Protein 6LOZ (pdb70)

Foldseek 3Di:
DAEDELQPDALVRLVVSLVVLLVLADADDAFLNFGEGDLDDDAQSQWDWYWYAANVGAIKIWTAGSLQRATAWIDAD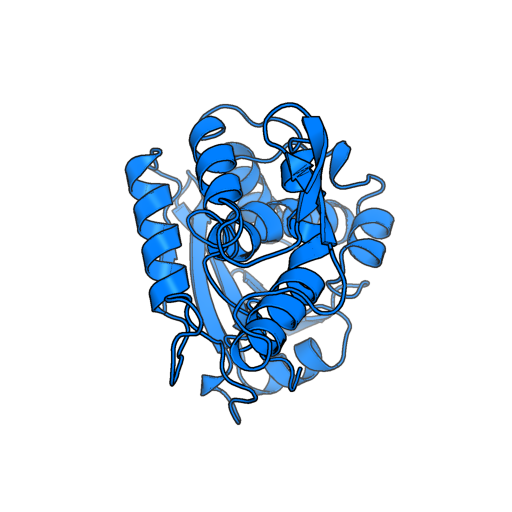QEIEGEPDVVSVRNCVHPSVRRPYYHYQPHHLDQVGLCVLLVHHLQPQWEAQVLQNVLRVQVNDDDRNSNSSSSSNVCQSHSLVSFWVVSSVVRNVRHPPTDRDDQQSVQCVVCQQVVLVQSVVCSVVVFFGPDWGWGQDPVRDIDTHTGCVDCCNNPIGRYHNHPSD

Solvent-accessible surface area: 11364 Å² total; per-residue (Å²): 121,12,63,10,135,1,71,78,17,51,47,187,44,0,10,90,8,0,108,67,2,34,105,39,4,54,87,220,92,107,7,84,122,8,30,18,1,28,55,74,30,110,28,50,56,50,20,15,48,1,45,0,34,1,94,122,43,90,54,2,17,0,0,2,4,6,3,39,1,54,6,2,1,3,43,2,128,38,15,2,8,4,3,88,41,111,43,0,120,82,0,18,110,65,14,26,160,147,22,184,112,102,53,69,1,75,4,14,5,72,38,134,97,0,36,131,29,22,65,109,54,20,82,138,19,65,1,0,2,33,10,0,27,62,3,0,46,40,3,21,139,111,76,30,90,48,2,0,15,8,0,0,9,1,16,0,0,0,3,4,0,0,21,0,76,28,0,12,77,23,0,43,104,3,2,155,138,47,68,59,11,31,112,4,0,16,14,5,13,94,16,17,66,28,0,0,104,9,0,27,56,0,121,69,33,142,4,90,6,138,81,71,28,69,3,35,41,112,174,32,84,184,46,110,12,62,49,21,108,26,169,20,5,94,61,21,4,49,2,0,22,12,55,189,90

B-factor: mean 18.38, std 6.55, range [10.4, 48.24]

Structure (mmCIF, N/CA/C/O backbone):
data_6LOZ
#
_entry.id   6LOZ
#
_cell.length_a   131.167
_cell.length_b   131.167
_cell.length_c   37.145
_cell.angle_alpha   90.000
_cell.angle_beta   90.000
_cell.angle_gamma   120.000
#
_symmetry.space_group_name_H-M   'H 3'
#
loop_
_entity.id
_entity.type
_entity.pdbx_description
1 polymer 'Ribosome-inactivating protein momordin I'
2 non-polymer ADENINE
3 non-polymer 2-acetamido-2-deoxy-beta-D-glucopyranose
4 water water
#
loop_
_atom_site.group_PDB
_atom_site.id
_atom_site.type_symbol
_atom_site.label_atom_id
_atom_site.label_alt_id
_atom_si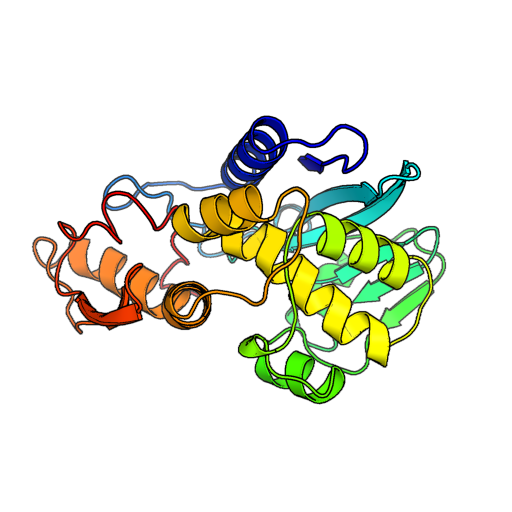te.label_comp_id
_atom_site.label_asym_id
_atom_site.label_entity_id
_atom_site.label_seq_id
_atom_site.pdbx_PDB_ins_code
_atom_site.Cartn_x
_atom_site.Cartn_y
_atom_site.Cartn_z
_atom_site.occupancy
_atom_site.B_iso_or_equiv
_atom_site.auth_seq_id
_atom_site.auth_comp_id
_atom_site.auth_asym_id
_atom_site.auth_atom_id
_atom_site.pdbx_PDB_model_num
ATOM 1 N N . ASP A 1 24 ? -22.590 -17.965 -15.708 1.000 20.180 24 ASP A N 1
ATOM 2 C CA . ASP A 1 24 ? -21.694 -16.911 -15.122 1.000 19.040 24 ASP A CA 1
ATOM 3 C C . ASP A 1 24 ? -22.488 -15.636 -14.852 1.000 17.894 24 ASP A C 1
ATOM 4 O O . ASP A 1 24 ? -23.627 -15.457 -15.393 1.000 19.082 24 ASP A O 1
ATOM 9 N N . VAL A 1 25 ? -21.928 -14.766 -14.001 1.000 15.456 25 VAL A N 1
ATOM 10 C CA . VAL A 1 25 ? -22.488 -13.417 -13.795 1.000 15.462 25 VAL A CA 1
ATOM 11 C C . VAL A 1 25 ? -21.388 -12.401 -14.004 1.000 14.873 25 VAL A C 1
ATOM 12 O O . VAL A 1 25 ? -20.200 -12.771 -13.892 1.000 15.680 25 VAL A O 1
ATOM 16 N N . SER A 1 26 ? -21.752 -11.182 -14.332 1.000 15.556 26 SER A N 1
ATOM 17 C CA . SER A 1 26 ? -20.797 -10.104 -14.648 1.000 15.955 26 SER A CA 1
ATOM 18 C C . SER A 1 26 ? -21.276 -8.798 -14.021 1.000 15.374 26 SER A C 1
ATOM 19 O O . SER A 1 26 ? -22.471 -8.576 -13.938 1.000 15.787 26 SER A O 1
ATOM 22 N N . PHE A 1 27 ? -20.337 -7.937 -13.687 1.000 14.561 27 PHE A N 1
ATOM 23 C CA . PHE A 1 27 ? -20.624 -6.570 -13.221 1.000 14.317 27 PHE A CA 1
ATOM 24 C C . PHE A 1 27 ? -19.530 -5.652 -13.735 1.000 14.255 27 PHE A C 1
ATOM 25 O O . PHE A 1 27 ? -18.359 -5.954 -13.537 1.000 14.089 27 PHE A O 1
ATOM 33 N N . ARG A 1 28 ? -19.965 -4.543 -14.308 1.000 14.508 28 ARG A N 1
ATOM 34 C CA . ARG A 1 28 ? -19.072 -3.481 -14.824 1.000 15.286 28 ARG A CA 1
ATOM 35 C C . ARG A 1 28 ? -19.202 -2.241 -13.957 1.000 15.365 28 ARG A C 1
ATOM 36 O O . ARG A 1 28 ? -20.277 -1.659 -13.861 1.000 17.347 28 ARG A O 1
ATOM 44 N N A LEU A 1 29 ? -18.082 -1.832 -13.360 0.560 15.435 29 LEU A N 1
ATOM 45 N N B LEU A 1 29 ? -18.126 -1.774 -13.367 0.440 14.639 29 LEU A N 1
ATOM 46 C CA A LEU A 1 29 ? -18.009 -0.595 -12.534 0.560 16.049 29 LEU A CA 1
ATOM 47 C CA B LEU A 1 29 ? -18.246 -0.525 -12.587 0.440 14.454 29 LEU A CA 1
ATOM 48 C C A LEU A 1 29 ? -18.193 0.640 -13.434 0.560 16.390 29 LEU A C 1
ATOM 49 C C B LEU A 1 29 ? -18.194 0.699 -13.490 0.440 15.024 29 LEU A C 1
ATOM 50 O O A LEU A 1 29 ? -18.919 1.572 -13.020 0.560 16.267 29 LEU A O 1
ATOM 51 O O B LEU A 1 29 ? -18.449 1.787 -13.002 0.440 14.583 29 LEU A O 1
ATOM 60 N N A SER A 1 30 ? -17.604 0.638 -14.635 0.560 16.852 30 SER A N 1
ATOM 61 N N B SER A 1 30 ? -17.787 0.548 -14.742 0.440 15.845 30 SER A N 1
ATOM 62 C CA A SER A 1 30 ? -17.793 1.756 -15.599 0.560 18.619 30 SER A CA 1
ATOM 63 C CA B SER A 1 30 ? -17.832 1.703 -15.664 0.440 18.039 30 SER A CA 1
ATOM 64 C C A SER A 1 30 ? -19.299 1.885 -15.898 0.560 20.210 30 SER A C 1
ATOM 65 C C B SER A 1 30 ? -19.311 1.912 -15.988 0.440 19.749 30 SER A C 1
ATOM 66 O O A SER A 1 30 ? -19.914 0.919 -16.384 0.560 21.623 30 SER A O 1
ATOM 67 O O B SER A 1 30 ? -19.913 1.012 -16.599 0.440 21.099 30 SER A O 1
ATOM 72 N N . GLY A 1 31 ? -19.893 3.016 -15.551 1.000 21.108 31 GLY A N 1
ATOM 73 C CA . GLY A 1 31 ? -21.310 3.268 -15.803 1.000 20.214 31 GLY A CA 1
ATOM 74 C C . GLY A 1 31 ? -22.187 2.703 -14.717 1.000 19.050 31 GLY A C 1
ATOM 75 O O . GLY A 1 31 ? -23.396 2.874 -14.841 1.000 20.854 31 GLY A O 1
ATOM 76 N N . ALA A 1 32 ? -21.636 2.153 -13.638 1.000 18.102 32 ALA A N 1
ATOM 77 C CA . ALA A 1 32 ? -22.477 1.537 -12.594 1.000 18.592 32 ALA A CA 1
ATOM 78 C C . ALA A 1 32 ? -23.251 2.620 -11.848 1.000 18.254 32 ALA A C 1
ATOM 79 O O . ALA A 1 32 ? -22.728 3.736 -11.628 1.000 19.099 32 ALA A O 1
ATOM 81 N N . ASP A 1 33 ? -24.446 2.270 -11.405 1.000 17.766 33 ASP A N 1
ATOM 82 C CA . ASP A 1 33 ? -25.276 3.125 -10.536 1.000 16.854 33 ASP A CA 1
ATOM 83 C C . ASP A 1 33 ? -25.989 2.198 -9.568 1.000 15.707 33 ASP A C 1
ATOM 84 O O . ASP A 1 33 ? -25.847 0.963 -9.684 1.000 15.621 33 ASP A O 1
ATOM 89 N N . PRO A 1 34 ? -26.721 2.748 -8.591 1.000 15.090 34 PRO A N 1
ATOM 90 C CA . PRO A 1 34 ? -27.436 1.893 -7.654 1.000 14.988 34 PRO A CA 1
ATOM 91 C C . PRO A 1 34 ? -28.310 0.852 -8.347 1.000 15.023 34 PRO A C 1
ATOM 92 O O . PRO A 1 34 ? -28.374 -0.303 -7.901 1.000 15.391 34 PRO A O 1
ATOM 96 N N . ARG A 1 35 ? -29.002 1.250 -9.417 1.000 15.772 35 ARG A N 1
ATOM 97 C CA . ARG A 1 35 ? -29.908 0.306 -10.116 1.000 16.634 35 ARG A CA 1
ATOM 98 C C . ARG A 1 35 ? -29.101 -0.826 -10.722 1.000 15.747 35 ARG A C 1
ATOM 99 O O . ARG A 1 35 ? -29.504 -2.004 -10.554 1.000 16.601 35 ARG A O 1
ATOM 107 N N . SER A 1 36 ? -28.032 -0.550 -11.436 1.000 15.948 36 SER A N 1
ATOM 108 C CA . SER A 1 36 ? -27.289 -1.609 -12.120 1.000 14.976 36 SER A CA 1
ATOM 109 C C . SER A 1 36 ? -26.635 -2.549 -11.092 1.000 14.632 36 SER A C 1
ATOM 110 O O . SER A 1 36 ? -26.633 -3.777 -11.312 1.000 14.837 36 SER A O 1
ATOM 113 N N . TYR A 1 37 ? -26.079 -2.031 -10.008 1.000 13.528 37 TYR A N 1
ATOM 114 C CA . TYR A 1 37 ? -25.579 -2.884 -8.914 1.000 12.936 37 TYR A CA 1
ATOM 115 C C . TYR A 1 37 ? -26.707 -3.734 -8.333 1.000 13.994 37 TYR A C 1
ATOM 116 O O . TYR A 1 37 ? -26.440 -4.939 -8.132 1.000 13.528 37 TYR A O 1
ATOM 125 N N . GLY A 1 38 ? -27.854 -3.155 -8.032 1.000 14.381 38 GLY A N 1
ATOM 126 C CA . GLY A 1 38 ? -28.972 -3.916 -7.489 1.000 14.612 38 GLY A CA 1
ATOM 127 C C . GLY A 1 38 ? -29.325 -5.045 -8.415 1.000 15.313 38 GLY A C 1
ATOM 128 O O . GLY A 1 38 ? -29.653 -6.186 -7.972 1.000 15.307 38 GLY A O 1
ATOM 129 N N . MET A 1 39 ? -29.361 -4.770 -9.705 1.000 15.162 39 MET A N 1
ATOM 130 C CA . MET A 1 39 ? -29.730 -5.817 -10.675 1.000 16.196 39 MET A CA 1
ATOM 131 C C . MET A 1 39 ? -28.630 -6.884 -10.691 1.000 15.978 39 MET A C 1
ATOM 132 O O . MET A 1 39 ? -28.999 -8.085 -10.753 1.000 15.774 39 MET A O 1
ATOM 137 N N . PHE A 1 40 ? -27.359 -6.501 -10.641 1.000 14.150 40 PHE A N 1
ATOM 138 C CA . PHE A 1 40 ? -26.266 -7.501 -10.579 1.000 14.486 40 PHE A CA 1
ATOM 139 C C . PHE A 1 40 ? -26.421 -8.411 -9.338 1.000 13.333 40 PHE A C 1
ATOM 140 O O . PHE A 1 40 ? -26.254 -9.636 -9.464 1.000 13.711 40 PHE A O 1
ATOM 148 N N . ILE A 1 41 ? -26.708 -7.849 -8.193 1.000 12.821 41 ILE A N 1
ATOM 149 C CA . ILE A 1 41 ? -26.865 -8.676 -6.960 1.000 12.377 41 ILE A CA 1
ATOM 150 C C . ILE A 1 41 ? -28.078 -9.600 -7.136 1.000 13.576 41 ILE A C 1
ATOM 151 O O . ILE A 1 41 ? -27.991 -10.798 -6.740 1.000 13.778 41 ILE A O 1
ATOM 156 N N . LYS A 1 42 ? -29.170 -9.109 -7.720 1.000 13.981 42 LYS A N 1
ATOM 157 C CA . LYS A 1 42 ? -30.350 -9.966 -7.981 1.000 14.960 42 LYS A CA 1
ATOM 158 C C . LYS A 1 42 ? -29.881 -11.107 -8.871 1.000 14.379 42 LYS A C 1
ATOM 159 O O . LYS A 1 42 ? -30.279 -12.318 -8.654 1.000 14.972 42 LYS A O 1
ATOM 165 N N . ASP A 1 43 ? -29.100 -10.797 -9.893 1.000 15.050 43 ASP A N 1
ATOM 166 C CA . ASP A 1 43 ? -28.613 -11.807 -10.848 1.000 14.699 43 ASP A CA 1
ATOM 167 C C . ASP A 1 43 ? -27.640 -12.817 -10.208 1.000 15.087 43 ASP A C 1
ATOM 168 O O . ASP A 1 43 ? -27.629 -14.036 -10.513 1.000 15.914 43 ASP A O 1
ATOM 173 N N . LEU A 1 44 ? -26.789 -12.364 -9.298 1.000 14.089 44 LEU A N 1
ATOM 174 C CA . LEU A 1 44 ? -25.881 -13.278 -8.539 1.000 13.786 44 LEU A CA 1
ATOM 175 C C . LEU A 1 44 ? -26.739 -14.242 -7.695 1.000 13.592 44 LEU A C 1
ATOM 176 O O . LEU A 1 44 ? -26.484 -15.420 -7.698 1.000 14.279 44 LEU A O 1
ATOM 181 N N . ARG A 1 45 ? -27.699 -13.732 -6.938 1.000 13.254 45 ARG A N 1
ATOM 182 C CA . ARG A 1 45 ? -28.613 -14.610 -6.166 1.000 13.333 45 ARG A CA 1
ATOM 183 C C . ARG A 1 45 ? -29.250 -15.629 -7.098 1.000 13.931 45 ARG A C 1
ATOM 184 O O . ARG A 1 45 ? -29.272 -16.834 -6.762 1.000 14.726 45 ARG A O 1
ATOM 192 N N . ASN A 1 46 ? -29.743 -15.183 -8.244 1.000 14.529 46 ASN A N 1
ATOM 193 C CA . ASN A 1 46 ? -30.497 -16.097 -9.128 1.000 15.590 46 ASN A CA 1
ATOM 194 C C . ASN A 1 46 ? -29.586 -17.120 -9.766 1.000 16.540 46 ASN A C 1
ATOM 195 O O . ASN A 1 46 ? -30.138 -18.108 -10.352 1.000 18.150 46 ASN A O 1
ATOM 200 N N . ALA A 1 47 ? -28.280 -16.929 -9.739 1.000 16.589 47 ALA A N 1
ATOM 201 C CA . ALA A 1 47 ? -27.355 -17.886 -10.371 1.000 16.931 47 ALA A CA 1
ATOM 202 C C . ALA A 1 47 ? -27.106 -19.039 -9.401 1.000 17.711 47 ALA A C 1
ATOM 203 O O . ALA A 1 47 ? -26.484 -20.054 -9.788 1.000 20.006 47 ALA A O 1
ATOM 205 N N . LEU A 1 48 ? -27.593 -18.963 -8.160 1.000 16.036 48 LEU A N 1
ATOM 206 C CA . LEU A 1 48 ? -27.326 -20.023 -7.163 1.000 16.635 48 LEU A CA 1
ATOM 207 C C . LEU A 1 48 ? -28.481 -21.015 -7.199 1.000 17.247 48 LEU A C 1
ATOM 208 O O . LEU A 1 48 ? -29.635 -20.610 -7.093 1.000 17.442 48 LEU A O 1
ATOM 213 N N . PRO A 1 49 ? -28.222 -22.331 -7.304 1.000 17.332 49 PRO A N 1
ATOM 214 C CA . PRO A 1 49 ? -29.298 -23.308 -7.401 1.000 17.815 49 PRO A CA 1
ATOM 215 C C . PRO A 1 49 ? -29.954 -23.568 -6.043 1.000 17.447 49 PRO A C 1
ATOM 216 O O . PRO A 1 49 ? -29.373 -23.466 -4.975 1.000 17.731 49 PRO A O 1
ATOM 220 N N . PHE A 1 50 ? -31.223 -23.939 -6.113 1.000 18.810 50 PHE A N 1
ATOM 221 C CA . PHE A 1 50 ? -32.013 -24.351 -4.941 1.000 18.438 50 PHE A CA 1
ATOM 222 C C . PHE A 1 50 ? -33.105 -25.298 -5.424 1.000 19.150 50 PHE A C 1
ATOM 223 O O . PHE A 1 50 ? -33.585 -25.140 -6.563 1.000 19.643 50 PHE A O 1
ATOM 231 N N . ARG A 1 51 ? -33.492 -26.202 -4.529 1.000 20.002 51 ARG A N 1
ATOM 232 C CA . ARG A 1 51 ? -34.566 -27.188 -4.790 1.000 21.249 51 ARG A CA 1
ATOM 233 C C . ARG A 1 51 ? -35.847 -26.705 -4.116 1.000 21.214 51 ARG A C 1
ATOM 234 O O . ARG A 1 51 ? -36.962 -27.081 -4.571 1.000 23.038 51 ARG A O 1
ATOM 242 N N . GLU A 1 52 ? -35.733 -25.951 -3.024 1.000 19.214 52 GLU A N 1
ATOM 243 C CA . GLU A 1 52 ? -36.920 -25.454 -2.311 1.000 19.455 52 GLU A CA 1
ATOM 244 C C . GLU A 1 52 ? -36.608 -24.097 -1.706 1.000 18.246 52 GLU A C 1
ATOM 245 O O . GLU A 1 52 ? -35.410 -23.694 -1.585 1.000 17.356 52 GLU A O 1
ATOM 251 N N . LYS A 1 53 ? -37.678 -23.462 -1.275 1.000 17.564 53 LYS A N 1
ATOM 252 C CA . LYS A 1 53 ? -37.640 -22.248 -0.440 1.000 17.477 53 LYS A CA 1
ATOM 253 C C . LYS A 1 53 ? -38.159 -22.610 0.935 1.000 17.331 53 LYS A C 1
ATOM 254 O O . LYS A 1 53 ? -39.080 -23.476 1.040 1.000 18.974 53 LYS A O 1
ATOM 260 N N . VAL A 1 54 ? -37.659 -21.929 1.942 1.000 16.716 54 VAL A N 1
ATOM 261 C CA . VAL A 1 54 ? -38.143 -22.035 3.335 1.000 16.191 54 VAL A CA 1
ATOM 262 C C . VAL A 1 54 ? -38.573 -20.635 3.719 1.000 16.551 54 VAL A C 1
ATOM 263 O O . VAL A 1 54 ? -37.756 -19.710 3.588 1.000 15.848 54 VAL A O 1
ATOM 267 N N . TYR A 1 55 ? -39.824 -20.461 4.097 1.000 16.296 55 TYR A N 1
ATOM 268 C CA . TYR A 1 55 ? -40.383 -19.127 4.370 1.000 16.955 55 TYR A CA 1
ATOM 269 C C . TYR A 1 55 ? -40.040 -18.212 3.191 1.000 16.932 55 TYR A C 1
ATOM 270 O O . TYR A 1 55 ? -39.696 -17.042 3.378 1.000 17.679 55 TYR A O 1
ATOM 279 N N . ASN A 1 56 ? -40.163 -18.733 1.981 1.000 17.081 56 ASN A N 1
ATOM 280 C CA . ASN A 1 56 ? -40.054 -17.979 0.719 1.000 18.064 56 ASN A CA 1
ATOM 281 C C . ASN A 1 56 ? -38.612 -17.489 0.508 1.000 16.430 56 ASN A C 1
ATOM 282 O O . ASN A 1 56 ? -38.418 -16.657 -0.347 1.000 19.200 56 ASN A O 1
ATOM 287 N N . ILE A 1 57 ? -37.641 -18.108 1.156 1.000 14.727 57 ILE A N 1
ATOM 288 C CA . ILE A 1 57 ? -36.208 -17.781 0.933 1.000 14.461 57 ILE A CA 1
ATOM 289 C C . ILE A 1 57 ? -35.566 -18.994 0.297 1.000 14.253 57 ILE A C 1
ATOM 290 O O . ILE A 1 57 ? -35.647 -20.101 0.848 1.000 15.051 57 ILE A O 1
ATOM 295 N N . PRO A 1 58 ? -34.845 -18.839 -0.828 1.000 14.198 58 PRO A N 1
ATOM 296 C CA . PRO A 1 58 ? -34.105 -19.962 -1.384 1.000 14.497 58 PRO A CA 1
ATOM 297 C C . PRO A 1 58 ? -33.193 -20.673 -0.384 1.000 14.559 58 PRO A C 1
ATOM 298 O O . PRO A 1 58 ? -32.400 -20.006 0.291 1.000 14.483 58 PRO A O 1
ATOM 302 N N . LEU A 1 59 ? -33.298 -21.993 -0.351 1.000 14.646 59 LEU A N 1
ATOM 303 C CA . LEU A 1 59 ? -32.433 -22.843 0.460 1.000 14.826 59 LEU A CA 1
ATOM 304 C C . LEU A 1 59 ? -31.287 -23.359 -0.406 1.000 14.729 59 LEU A C 1
ATOM 305 O O . LEU A 1 59 ? -31.520 -24.118 -1.339 1.000 15.164 59 LEU A O 1
ATOM 310 N N . LEU A 1 60 ? -30.060 -22.953 -0.128 1.000 14.449 60 LEU A N 1
ATOM 311 C CA . LEU A 1 60 ? -28.914 -23.411 -0.931 1.000 15.135 60 LEU A CA 1
ATOM 312 C C . LEU A 1 60 ? -28.778 -24.921 -0.760 1.000 15.895 60 LEU A C 1
ATOM 313 O O . LEU A 1 60 ? -29.213 -25.500 0.280 1.000 16.703 60 LEU A O 1
ATOM 318 N N . LEU A 1 61 ? -28.161 -25.560 -1.755 1.000 16.944 61 LEU A N 1
ATOM 319 C CA . LEU A 1 61 ? -28.088 -27.044 -1.797 1.000 17.477 61 LEU A CA 1
ATOM 320 C C . LEU A 1 61 ? -27.113 -27.548 -0.737 1.000 18.700 61 LEU A C 1
ATOM 321 O O . LEU A 1 61 ? -26.167 -26.870 -0.342 1.000 18.154 61 LEU A O 1
ATOM 326 N N . PRO A 1 62 ? -27.313 -28.781 -0.216 1.000 20.347 62 PRO A N 1
ATOM 327 C CA . PRO A 1 62 ? -26.355 -29.386 0.703 1.000 21.679 62 PRO A CA 1
ATOM 328 C C . PRO A 1 62 ? -24.960 -29.575 0.090 1.000 22.492 62 PRO A C 1
ATOM 329 O O . PRO A 1 62 ? -23.965 -29.350 0.756 1.000 23.151 62 PRO A O 1
ATOM 333 N N . SER A 1 63 ? -24.932 -29.933 -1.181 1.000 21.971 63 SER A N 1
ATOM 334 C CA . SER A 1 63 ? -23.685 -30.322 -1.872 1.000 22.848 63 SER A CA 1
ATOM 335 C C . SER A 1 63 ? -23.894 -30.240 -3.381 1.000 22.755 63 SER A C 1
ATOM 336 O O . SER A 1 63 ? -25.014 -30.451 -3.853 1.000 23.098 63 SER A O 1
ATOM 339 N N . VAL A 1 64 ? -22.819 -29.934 -4.112 1.000 21.846 64 VAL A N 1
ATOM 340 C CA . VAL A 1 64 ? -22.768 -30.005 -5.593 1.000 22.583 64 VAL A CA 1
ATOM 341 C C . VAL A 1 64 ? -21.411 -30.613 -5.954 1.000 23.936 64 VAL A C 1
ATOM 342 O O . VAL A 1 64 ? -20.391 -30.067 -5.538 1.000 24.181 64 VAL A O 1
ATOM 346 N N . SER A 1 65 ? -21.400 -31.733 -6.671 1.000 26.164 65 SER A N 1
ATOM 347 C CA . SER A 1 65 ? -20.164 -32.464 -7.062 1.000 28.509 65 SER A CA 1
ATOM 348 C C . SER A 1 65 ? -19.455 -31.750 -8.215 1.000 29.207 65 SER A C 1
ATOM 349 O O . SER A 1 65 ? -20.157 -31.235 -9.120 1.000 31.844 65 SER A O 1
ATOM 352 N N . GLY A 1 66 ? -18.122 -31.714 -8.168 1.000 27.906 66 GLY A N 1
ATOM 353 C CA . GLY A 1 66 ? -17.285 -31.339 -9.323 1.000 26.786 66 GLY A CA 1
ATOM 354 C C . GLY A 1 66 ? -17.413 -29.870 -9.698 1.000 25.630 66 GLY A C 1
ATOM 355 O O . GLY A 1 66 ? -17.678 -29.060 -8.797 1.000 25.098 66 GLY A O 1
ATOM 356 N N . ALA A 1 67 ? -17.244 -29.518 -10.975 1.000 25.540 67 ALA A N 1
ATOM 357 C CA . ALA A 1 67 ? -17.049 -28.114 -11.432 1.000 24.366 67 ALA A CA 1
ATOM 358 C C . ALA A 1 67 ? -18.343 -27.294 -11.294 1.000 23.427 67 ALA A C 1
ATOM 359 O O . ALA A 1 67 ? -18.228 -26.059 -11.158 1.000 21.798 67 ALA A O 1
ATOM 361 N N . GLY A 1 68 ? -19.512 -27.937 -11.304 1.000 22.653 68 GLY A N 1
ATOM 362 C CA . GLY A 1 68 ? -20.812 -27.251 -11.178 1.000 21.782 68 GLY A CA 1
ATOM 363 C C . GLY A 1 68 ? -20.948 -26.539 -9.843 1.000 20.687 68 GLY A C 1
ATOM 364 O O . GLY A 1 68 ? -21.870 -25.688 -9.711 1.000 21.558 68 GLY A O 1
ATOM 365 N N . ARG A 1 69 ? -20.102 -26.873 -8.872 1.000 18.672 69 ARG A N 1
ATOM 366 C CA . ARG A 1 69 ? -20.138 -26.239 -7.539 1.000 17.489 69 ARG A CA 1
ATOM 367 C C . ARG A 1 69 ? -19.727 -24.767 -7.633 1.000 16.728 69 ARG A C 1
ATOM 368 O O . ARG A 1 69 ? -20.058 -24.021 -6.697 1.000 17.221 69 ARG A O 1
ATOM 376 N N . TYR A 1 70 ? -19.064 -24.362 -8.703 1.000 16.489 70 TYR A N 1
ATOM 377 C CA . TYR A 1 70 ? -18.456 -23.016 -8.745 1.000 16.631 70 TYR A CA 1
ATOM 378 C C . TYR A 1 70 ? -19.124 -22.141 -9.781 1.000 18.113 70 TYR A C 1
ATOM 379 O O . TYR A 1 70 ? -19.243 -22.544 -10.965 1.000 22.467 70 TYR A O 1
ATOM 388 N N . LEU A 1 71 ? -19.542 -20.954 -9.355 1.000 16.134 71 LEU A N 1
ATOM 389 C CA . LEU A 1 71 ? -20.011 -19.879 -10.234 1.000 16.240 71 LEU A CA 1
ATOM 390 C C . LEU A 1 71 ? -18.824 -18.976 -10.527 1.000 15.085 71 LEU A C 1
ATOM 391 O O . LEU A 1 71 ? -18.080 -18.606 -9.580 1.000 15.967 71 LEU A O 1
ATOM 396 N N . LEU A 1 72 ? -18.724 -18.528 -11.750 1.000 14.597 72 LEU A N 1
ATOM 397 C CA . LEU A 1 72 ? -17.736 -17.518 -12.149 1.000 15.320 72 LEU A CA 1
ATOM 398 C C . LEU A 1 72 ? -18.402 -16.150 -12.188 1.000 14.962 72 LEU A C 1
ATOM 399 O O . LEU A 1 72 ? -19.426 -15.957 -12.879 1.000 16.057 72 LEU A O 1
ATOM 404 N N . MET A 1 73 ? -17.795 -15.201 -11.487 1.000 13.558 73 MET A N 1
ATOM 405 C CA . MET A 1 73 ? -18.260 -13.810 -11.420 1.000 14.135 73 MET A CA 1
ATOM 406 C C . MET A 1 73 ? -17.195 -12.946 -12.052 1.000 14.530 73 MET A C 1
ATOM 407 O O . MET A 1 73 ? -16.080 -12.861 -11.492 1.000 15.094 73 MET A O 1
ATOM 412 N N . HIS A 1 74 ? -17.482 -12.353 -13.193 1.000 13.684 74 HIS A N 1
ATOM 413 C CA . HIS A 1 74 ? -16.558 -11.485 -13.935 1.000 14.690 74 HIS A CA 1
ATOM 414 C C . HIS A 1 74 ? -16.785 -10.056 -13.468 1.000 14.716 74 HIS A C 1
ATOM 415 O O . HIS A 1 74 ? -17.925 -9.513 -13.621 1.000 17.109 74 HIS A O 1
ATOM 422 N N . LEU A 1 75 ? -15.762 -9.434 -12.918 1.000 13.554 75 LEU A N 1
ATOM 423 C CA . LEU A 1 75 ? -15.837 -8.060 -12.384 1.000 13.127 75 LEU A CA 1
ATOM 424 C C . LEU A 1 75 ? -14.912 -7.170 -13.169 1.000 13.271 75 LEU A C 1
ATOM 425 O O . LEU A 1 75 ? -13.753 -7.532 -13.376 1.000 14.156 75 LEU A O 1
ATOM 430 N N . PHE A 1 76 ? -15.396 -6.014 -13.553 1.000 13.411 76 PHE A N 1
ATOM 431 C CA . PHE A 1 76 ? -14.614 -5.065 -14.366 1.000 14.805 76 PHE A CA 1
ATOM 432 C C . PHE A 1 76 ? -14.511 -3.755 -13.608 1.000 14.780 76 PHE A C 1
ATOM 433 O O . PHE A 1 76 ? -15.527 -3.229 -13.160 1.000 15.445 76 PHE A O 1
ATOM 441 N N . ASN A 1 77 ? -13.295 -3.226 -13.500 1.000 15.779 77 ASN A N 1
ATOM 442 C CA . ASN A 1 77 ? -13.063 -1.931 -12.814 1.000 16.940 77 ASN A CA 1
ATOM 443 C C . ASN A 1 77 ? -13.474 -0.770 -13.743 1.000 17.765 77 ASN A C 1
ATOM 444 O O . ASN A 1 77 ? -13.873 -1.027 -14.922 1.000 18.044 77 ASN A O 1
ATOM 449 N N . TYR A 1 78 ? -13.376 0.463 -13.244 1.000 17.850 78 TYR A N 1
ATOM 450 C CA . TYR A 1 78 ? -13.781 1.650 -14.059 1.000 19.352 78 TYR A CA 1
ATOM 451 C C . TYR A 1 78 ? -13.047 1.603 -15.411 1.000 20.902 78 TYR A C 1
ATOM 452 O O . TYR A 1 78 ? -13.613 1.880 -16.539 1.000 20.808 78 TYR A O 1
ATOM 461 N N . ASP A 1 79 ? -11.779 1.237 -15.367 1.000 21.170 79 ASP A N 1
ATOM 462 C CA . ASP A 1 79 ? -10.921 1.322 -16.574 1.000 22.731 79 ASP A CA 1
ATOM 463 C C . ASP A 1 79 ? -11.115 0.063 -17.450 1.000 21.365 79 ASP A C 1
ATOM 464 O O . ASP A 1 79 ? -10.510 -0.006 -18.543 1.000 24.394 79 ASP A O 1
ATOM 469 N N . GLY A 1 80 ? -12.011 -0.884 -17.090 1.000 19.884 80 GLY A N 1
ATOM 470 C CA . GLY A 1 80 ? -12.345 -2.025 -17.970 1.000 19.759 80 GLY A CA 1
ATOM 471 C C . GLY A 1 80 ? -11.423 -3.245 -17.816 1.000 18.586 80 GLY A C 1
ATOM 472 O O . GLY A 1 80 ? -11.578 -4.238 -18.525 1.000 20.172 80 GLY A O 1
ATOM 473 N N . LYS A 1 81 ? -10.486 -3.198 -16.875 1.000 19.118 81 LYS A N 1
ATOM 474 C CA . LYS A 1 81 ? -9.665 -4.386 -16.509 1.000 18.617 81 LYS A CA 1
ATOM 475 C C . LYS A 1 81 ? -10.530 -5.307 -15.644 1.000 17.582 81 LYS A C 1
ATOM 476 O O . LYS A 1 81 ? -11.514 -4.850 -15.039 1.000 18.561 81 LYS A O 1
ATOM 482 N N . THR A 1 82 ? -10.194 -6.577 -15.610 1.000 17.052 82 THR A N 1
ATOM 483 C CA . THR A 1 82 ? -11.129 -7.561 -15.047 1.000 16.935 82 THR A CA 1
ATOM 484 C C . THR A 1 82 ? -10.417 -8.635 -14.240 1.000 16.066 82 THR A C 1
ATOM 485 O O . THR A 1 82 ? -9.250 -8.996 -14.545 1.000 17.024 82 THR A O 1
ATOM 489 N N . ILE A 1 83 ? -11.152 -9.145 -13.262 1.000 14.783 83 ILE A N 1
ATOM 490 C CA . ILE A 1 83 ? -10.822 -10.443 -12.621 1.000 14.293 83 ILE A CA 1
ATOM 491 C C . ILE A 1 83 ? -12.059 -11.318 -12.733 1.000 14.004 83 ILE A C 1
ATOM 492 O O . ILE A 1 83 ? -13.191 -10.813 -12.849 1.000 14.007 83 ILE A O 1
ATOM 497 N N . THR A 1 84 ? -11.838 -12.601 -12.654 1.000 13.688 84 THR A N 1
ATOM 498 C CA . THR A 1 84 ? -12.926 -13.574 -12.539 1.000 13.696 84 THR A CA 1
ATOM 499 C C . THR A 1 84 ? -12.848 -14.192 -11.155 1.000 12.233 84 THR A C 1
ATOM 500 O O . THR A 1 84 ? -11.780 -14.738 -10.784 1.000 13.873 84 THR A O 1
ATOM 504 N N . VAL A 1 85 ? -13.928 -14.251 -10.421 1.000 11.909 85 VAL A N 1
ATOM 505 C CA . VAL A 1 85 ? -13.973 -14.738 -9.029 1.000 11.788 85 VAL A CA 1
ATOM 506 C C . VAL A 1 85 ? -14.728 -16.052 -9.016 1.000 12.557 85 VAL A C 1
ATOM 507 O O . VAL A 1 85 ? -15.832 -16.138 -9.617 1.000 13.620 85 VAL A O 1
ATOM 511 N N . ALA A 1 86 ? -14.190 -17.057 -8.348 1.000 12.257 86 ALA A N 1
ATOM 512 C CA . ALA A 1 86 ? -14.870 -18.360 -8.198 1.000 13.155 86 ALA A CA 1
ATOM 513 C C . ALA A 1 86 ? -15.635 -18.359 -6.895 1.000 12.862 86 ALA A C 1
ATOM 514 O O . ALA A 1 86 ? -15.043 -18.186 -5.824 1.000 13.092 86 ALA A O 1
ATOM 516 N N . VAL A 1 87 ? -16.921 -18.656 -6.951 1.000 13.052 87 VAL A N 1
ATOM 517 C CA . VAL A 1 87 ? -17.826 -18.675 -5.783 1.000 13.260 87 VAL A CA 1
ATOM 518 C C . VAL A 1 87 ? -18.467 -20.050 -5.641 1.000 13.593 87 VAL A C 1
ATOM 519 O O . VAL A 1 87 ? -19.059 -20.554 -6.621 1.000 14.819 87 VAL A O 1
ATOM 523 N N . ASP A 1 88 ? -18.391 -20.633 -4.473 1.000 13.333 88 ASP A N 1
ATOM 524 C CA . ASP A 1 88 ? -19.094 -21.917 -4.200 1.000 14.188 88 ASP A CA 1
ATOM 525 C C . ASP A 1 88 ? -20.585 -21.635 -4.058 1.000 13.871 88 ASP A C 1
ATOM 526 O O . ASP A 1 88 ? -20.953 -20.803 -3.201 1.000 14.399 88 ASP A O 1
ATOM 531 N N . VAL A 1 89 ? -21.397 -22.306 -4.866 1.000 14.671 89 VAL A N 1
ATOM 532 C CA . VAL A 1 89 ? -22.838 -21.986 -4.931 1.000 14.771 89 VAL A CA 1
ATOM 533 C C . VAL A 1 89 ? -23.592 -22.582 -3.758 1.000 14.956 89 VAL A C 1
ATOM 534 O O . VAL A 1 89 ? -24.765 -22.191 -3.583 1.000 16.180 89 VAL A O 1
ATOM 538 N N . THR A 1 90 ? -22.986 -23.448 -2.969 1.000 14.372 90 THR A N 1
ATOM 539 C CA . THR A 1 90 ? -23.674 -23.978 -1.771 1.000 15.561 90 THR A CA 1
ATOM 540 C C . THR A 1 90 ? -23.568 -23.027 -0.589 1.000 14.467 90 THR A C 1
ATOM 541 O O . THR A 1 90 ? -24.407 -23.111 0.313 1.000 15.268 90 THR A O 1
ATOM 545 N N . ASN A 1 91 ? -22.626 -22.092 -0.589 1.000 14.056 91 ASN A N 1
ATOM 546 C CA . ASN A 1 91 ? -22.443 -21.255 0.620 1.000 14.513 91 ASN A CA 1
ATOM 547 C C . ASN A 1 91 ? -22.010 -19.820 0.275 1.000 12.988 91 ASN A C 1
ATOM 548 O O . ASN A 1 91 ? -21.759 -19.072 1.195 1.000 13.504 91 ASN A O 1
ATOM 553 N N . VAL A 1 92 ? -22.039 -19.484 -0.994 1.000 12.990 92 VAL A N 1
ATOM 554 C CA . VAL A 1 92 ? -21.620 -18.154 -1.516 1.000 12.249 92 VAL A CA 1
ATOM 555 C C . VAL A 1 92 ? -20.179 -17.817 -1.091 1.000 12.241 92 VAL A C 1
ATOM 556 O O . VAL A 1 92 ? -19.846 -16.625 -0.976 1.000 12.800 92 VAL A O 1
ATOM 560 N N . TYR A 1 93 ? -19.350 -18.803 -0.884 1.000 12.528 93 TYR A N 1
ATOM 561 C CA . TYR A 1 93 ? -17.971 -18.544 -0.401 1.000 12.445 93 TYR A CA 1
ATOM 562 C C . TYR A 1 93 ? -17.028 -18.348 -1.579 1.000 12.443 93 TYR A C 1
ATOM 563 O O . TYR A 1 93 ? -16.949 -19.172 -2.529 1.000 12.931 93 TYR A O 1
ATOM 572 N N . ILE A 1 94 ? -16.344 -17.221 -1.575 1.000 11.614 94 ILE A N 1
ATOM 573 C CA . ILE A 1 94 ? -15.290 -16.908 -2.566 1.000 12.049 94 ILE A CA 1
ATOM 574 C C . ILE A 1 94 ? -14.052 -17.735 -2.255 1.000 11.648 94 ILE A C 1
ATOM 575 O O . ILE A 1 94 ? -13.518 -17.651 -1.152 1.000 11.832 94 ILE A O 1
ATOM 580 N N A MET A 1 95 ? -13.625 -18.491 -3.255 0.530 11.727 95 MET A N 1
ATOM 581 N N B MET A 1 95 ? -13.646 -18.559 -3.222 0.470 11.908 95 MET A N 1
ATOM 582 C CA A MET A 1 95 ? -12.531 -19.474 -3.124 0.530 12.389 95 MET A CA 1
ATOM 583 C CA B MET A 1 95 ? -12.503 -19.492 -3.057 0.470 12.620 95 MET A CA 1
ATOM 584 C C A MET A 1 95 ? -11.222 -18.925 -3.676 0.530 11.736 95 MET A C 1
ATOM 585 C C B MET A 1 95 ? -11.218 -18.896 -3.644 0.470 11.924 95 MET A C 1
ATOM 586 O O A MET A 1 95 ? -10.150 -19.385 -3.242 0.530 12.154 95 MET A O 1
ATOM 587 O O B MET A 1 95 ? -10.135 -19.242 -3.141 0.470 12.385 95 MET A O 1
ATOM 596 N N . GLY A 1 96 ? -11.316 -18.100 -4.705 1.000 12.132 96 GLY A N 1
ATOM 597 C CA . GLY A 1 96 ? -10.143 -17.641 -5.435 1.000 11.912 96 GLY A CA 1
ATOM 598 C C . GLY A 1 96 ? -10.573 -16.8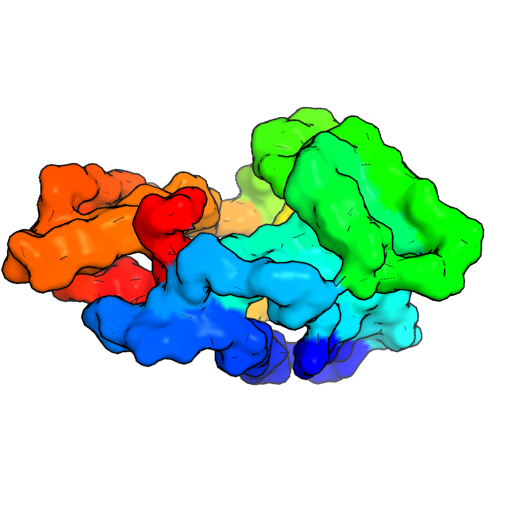38 -6.612 1.000 11.548 96 GLY A C 1
ATOM 599 O O . GLY A 1 96 ? -11.782 -16.563 -6.817 1.000 12.336 96 GLY A O 1
ATOM 600 N N . TYR A 1 97 ? -9.608 -16.428 -7.394 1.000 11.185 97 TYR A N 1
ATOM 601 C CA . TYR A 1 97 ? -9.882 -15.558 -8.542 1.000 11.563 97 TYR A CA 1
ATOM 602 C C . TYR A 1 97 ? -8.737 -15.671 -9.538 1.000 11.886 97 TYR A C 1
ATOM 603 O O . TYR A 1 97 ? -7.651 -16.163 -9.240 1.000 12.397 97 TYR A O 1
ATOM 612 N N . LEU A 1 98 ? -9.023 -15.263 -10.768 1.000 12.231 98 LEU A N 1
ATOM 613 C CA . LEU A 1 98 ? -8.104 -15.243 -11.893 1.000 13.271 98 LEU A CA 1
ATOM 614 C C . LEU A 1 98 ? -7.861 -13.799 -12.276 1.000 14.265 98 LEU A C 1
ATOM 615 O O . LEU A 1 98 ? -8.823 -13.029 -12.524 1.000 14.420 98 LEU A O 1
ATOM 620 N N . ALA A 1 99 ? -6.605 -13.424 -12.386 1.000 14.375 99 ALA A N 1
ATOM 621 C CA . ALA A 1 99 ? -6.201 -12.110 -12.918 1.000 16.301 99 ALA A CA 1
ATOM 622 C C . ALA A 1 99 ? -5.187 -12.336 -14.035 1.000 17.539 99 ALA A C 1
ATOM 623 O O . ALA A 1 99 ? -4.092 -12.815 -13.754 1.000 16.679 99 ALA A O 1
ATOM 625 N N . ASP A 1 100 ? -5.599 -12.089 -15.284 1.000 19.365 100 ASP A N 1
ATOM 626 C CA . ASP A 1 100 ? -4.777 -12.268 -16.508 1.000 21.035 100 ASP A CA 1
ATOM 627 C C . ASP A 1 100 ? -4.406 -13.751 -16.571 1.000 19.877 100 ASP A C 1
ATOM 628 O O . ASP A 1 100 ? -5.272 -14.555 -16.799 1.000 21.110 100 ASP A O 1
ATOM 633 N N . THR A 1 101 ? -3.139 -14.087 -16.328 1.000 19.032 101 THR A N 1
ATOM 634 C CA . THR A 1 101 ? -2.603 -15.453 -16.521 1.000 19.117 101 THR A CA 1
ATOM 635 C C . THR A 1 101 ? -2.298 -16.108 -15.165 1.000 16.786 101 THR A C 1
ATOM 636 O O . THR A 1 101 ? -1.745 -17.216 -15.182 1.000 17.606 101 THR A O 1
ATOM 640 N N . THR A 1 102 ? -2.685 -15.503 -14.029 1.000 14.582 102 THR A N 1
ATOM 641 C CA . THR A 1 102 ? -2.354 -16.039 -12.695 1.000 13.884 102 THR A CA 1
ATOM 642 C C . THR A 1 102 ? -3.636 -16.275 -11.914 1.000 13.538 102 THR A C 1
ATOM 643 O O . THR A 1 102 ? -4.497 -15.370 -11.852 1.000 13.459 102 THR A O 1
ATOM 647 N N . SER A 1 103 ? -3.801 -17.470 -11.370 1.000 13.075 103 SER A N 1
ATOM 648 C CA . SER A 1 103 ? -4.917 -17.752 -10.444 1.000 12.611 103 SER A CA 1
ATOM 649 C C . SER A 1 103 ? -4.415 -17.613 -9.022 1.000 11.934 103 SER A C 1
ATOM 650 O O . SER A 1 103 ? -3.211 -17.770 -8.728 1.000 12.619 103 SER A O 1
ATOM 653 N N . TYR A 1 104 ? -5.343 -17.314 -8.124 1.000 11.472 104 TYR A N 1
ATOM 654 C CA . TYR A 1 104 ? -5.072 -17.060 -6.704 1.000 11.551 104 TYR A CA 1
ATOM 655 C C . TYR A 1 104 ? -6.131 -17.778 -5.910 1.000 11.740 104 TYR A C 1
ATOM 656 O O . TYR A 1 104 ? -7.334 -17.587 -6.164 1.000 12.545 104 TYR A O 1
ATOM 665 N N . PHE A 1 105 ? -5.692 -18.540 -4.929 1.000 11.272 105 PHE A N 1
ATOM 666 C CA . PHE A 1 105 ? -6.636 -19.290 -4.092 1.000 11.791 105 PHE A CA 1
ATOM 667 C C . PHE A 1 105 ? -6.331 -19.099 -2.619 1.000 11.497 105 PHE A C 1
ATOM 668 O O . PHE A 1 105 ? -5.152 -19.016 -2.247 1.000 12.635 105 PHE A O 1
ATOM 676 N N . PHE A 1 106 ? -7.365 -19.042 -1.787 1.000 11.942 106 PHE A N 1
ATOM 677 C CA . PHE A 1 106 ? -7.146 -19.033 -0.336 1.000 12.052 106 PHE A CA 1
ATOM 678 C C . PHE A 1 106 ? -6.406 -20.298 0.085 1.000 12.900 106 PHE A C 1
ATOM 679 O O . PHE A 1 106 ? -6.562 -21.365 -0.487 1.000 14.265 106 PHE A O 1
ATOM 687 N N . ASN A 1 107 ? -5.685 -20.186 1.193 1.000 13.999 107 ASN A N 1
ATOM 688 C CA . ASN A 1 107 ? -4.920 -21.309 1.772 1.000 15.053 107 ASN A CA 1
ATOM 689 C C . ASN A 1 107 ? -5.856 -22.106 2.667 1.000 15.789 107 ASN A C 1
ATOM 690 O O . ASN A 1 107 ? -5.779 -21.927 3.912 1.000 17.118 107 ASN A O 1
ATOM 695 N N . GLU A 1 108 ? -6.695 -22.954 2.096 1.000 15.794 108 GLU A N 1
ATOM 696 C CA . GLU A 1 108 ? -7.644 -23.789 2.874 1.000 16.496 108 GLU A CA 1
ATOM 697 C C . GLU A 1 108 ? -8.125 -24.913 1.962 1.000 16.834 108 GLU A C 1
ATOM 698 O O . GLU A 1 108 ? -8.115 -24.786 0.736 1.000 16.593 108 GLU A O 1
ATOM 704 N N . PRO A 1 109 ? -8.582 -26.055 2.526 1.000 18.100 109 PRO A N 1
ATOM 705 C CA . PRO A 1 109 ? -8.931 -27.206 1.697 1.000 17.900 109 PRO A CA 1
ATOM 706 C C . PRO A 1 109 ? -10.042 -26.997 0.664 1.000 17.804 109 PRO A C 1
ATOM 707 O O . PRO A 1 109 ? -9.949 -27.534 -0.420 1.000 17.863 109 PRO A O 1
ATOM 711 N N . ALA A 1 110 ? -11.053 -26.201 0.981 1.000 17.009 110 ALA A N 1
ATOM 712 C CA . ALA A 1 110 ? -12.140 -26.013 0.007 1.000 17.127 110 ALA A CA 1
ATOM 713 C C . ALA A 1 110 ? -11.594 -25.287 -1.228 1.000 16.195 110 ALA A C 1
ATOM 714 O O . ALA A 1 110 ? -12.050 -25.544 -2.321 1.000 16.356 110 ALA A O 1
ATOM 716 N N . ALA A 1 111 ? -10.674 -24.349 -1.026 1.000 15.708 111 ALA A N 1
ATOM 717 C CA . ALA A 1 111 ? -10.118 -23.543 -2.127 1.000 14.913 111 ALA A CA 1
ATOM 718 C C . ALA A 1 111 ? -9.126 -24.412 -2.903 1.000 15.001 111 ALA A C 1
ATOM 719 O O . ALA A 1 111 ? -9.123 -24.380 -4.117 1.000 14.937 111 ALA A O 1
ATOM 721 N N . GLU A 1 112 ? -8.379 -25.260 -2.203 1.000 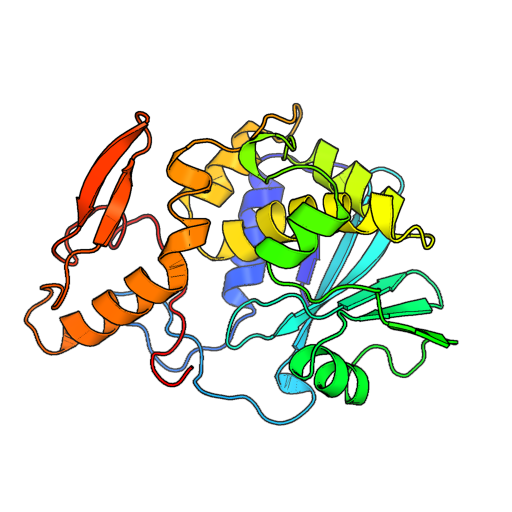16.154 112 GLU A N 1
ATOM 722 C CA . GLU A 1 112 ? -7.494 -26.208 -2.918 1.000 17.754 112 GLU A CA 1
ATOM 723 C C . GLU A 1 112 ? -8.313 -27.150 -3.810 1.000 17.311 112 GLU A C 1
ATOM 724 O O . GLU A 1 112 ? -7.936 -27.385 -4.958 1.000 17.154 112 GLU A O 1
ATOM 730 N N . LEU A 1 113 ? -9.463 -27.605 -3.319 1.000 17.213 113 LEU A N 1
ATOM 731 C CA . LEU A 1 113 ? -10.384 -28.439 -4.117 1.000 18.066 113 LEU A CA 1
ATOM 732 C C . LEU A 1 113 ? -10.901 -27.642 -5.325 1.000 16.837 113 LEU A C 1
ATOM 733 O O . LEU A 1 113 ? -10.907 -28.145 -6.440 1.000 18.004 113 LEU A O 1
ATOM 738 N N . ALA A 1 114 ? -11.308 -26.379 -5.107 1.000 15.705 114 ALA A N 1
ATOM 739 C CA . ALA A 1 114 ? -11.853 -25.563 -6.203 1.000 15.783 114 ALA A CA 1
ATOM 740 C C . ALA A 1 114 ? -10.793 -25.494 -7.293 1.000 15.448 114 ALA A C 1
ATOM 741 O O . ALA A 1 114 ? -11.122 -25.444 -8.478 1.000 16.138 114 ALA A O 1
ATOM 743 N N . SER A 1 115 ? -9.522 -25.383 -6.912 1.000 15.184 115 SER A N 1
ATOM 744 C CA . SER A 1 115 ? -8.441 -25.206 -7.897 1.000 15.399 115 SER A CA 1
ATOM 745 C C . SER A 1 115 ? -8.263 -26.438 -8.796 1.000 16.527 115 SER A C 1
ATOM 746 O O . SER A 1 115 ? -7.549 -26.331 -9.785 1.000 18.340 115 SER A O 1
ATOM 749 N N . GLN A 1 116 ? -8.894 -27.564 -8.472 1.000 17.174 116 GLN A N 1
ATOM 750 C CA . GLN A 1 116 ? -8.949 -28.764 -9.352 1.000 19.264 116 GLN A CA 1
ATOM 751 C C . GLN A 1 116 ? -9.917 -28.507 -10.503 1.000 20.340 116 GLN A C 1
ATOM 752 O O . GLN A 1 116 ? -9.832 -29.229 -11.510 1.000 21.464 116 GLN A O 1
ATOM 758 N N . TYR A 1 117 ? -10.831 -27.546 -10.378 1.000 18.558 117 TYR A N 1
ATOM 759 C CA . TYR A 1 117 ? -11.985 -27.388 -11.299 1.000 20.293 117 TYR A CA 1
ATOM 760 C C . TYR A 1 117 ? -11.981 -26.070 -12.059 1.000 20.592 117 TYR A C 1
ATOM 761 O O . TYR A 1 117 ? -12.498 -26.072 -13.171 1.000 24.616 117 TYR A O 1
ATOM 770 N N . VAL A 1 118 ? -11.470 -24.977 -11.494 1.000 18.758 118 VAL A N 1
ATOM 771 C CA . VAL A 1 118 ? -11.591 -23.630 -12.110 1.000 18.515 118 VAL A CA 1
ATOM 772 C C . VAL A 1 118 ? -10.193 -23.109 -12.410 1.000 17.955 118 VAL A C 1
ATOM 773 O O . VAL A 1 118 ? -9.218 -23.471 -11.686 1.000 19.685 118 VAL A O 1
ATOM 777 N N . PHE A 1 119 ? -10.126 -22.240 -13.401 1.000 18.212 119 PHE A N 1
ATOM 778 C CA . PHE A 1 119 ? -8.912 -21.469 -13.770 1.000 17.818 119 PHE A CA 1
ATOM 779 C C . PHE A 1 119 ? -7.731 -22.379 -14.115 1.000 20.560 119 PHE A C 1
ATOM 780 O O . PHE A 1 119 ? -6.563 -22.017 -13.944 1.000 20.552 119 PHE A O 1
ATOM 788 N N . ARG A 1 120 ? -8.045 -23.548 -14.631 1.000 22.320 120 ARG A N 1
ATOM 789 C CA . ARG A 1 120 ? -7.022 -24.600 -14.857 1.000 26.082 120 ARG A CA 1
ATOM 790 C C . ARG A 1 120 ? -5.961 -24.118 -15.852 1.000 25.700 120 ARG A C 1
ATOM 791 O O . ARG A 1 120 ? -4.802 -24.622 -15.744 1.000 27.882 120 ARG A O 1
ATOM 799 N N . ASP A 1 121 ? -6.325 -23.202 -16.769 1.000 25.108 121 ASP A N 1
ATOM 800 C CA . ASP A 1 121 ? -5.475 -22.712 -17.901 1.000 25.833 121 ASP A CA 1
ATOM 801 C C . ASP A 1 121 ? -4.580 -21.537 -17.471 1.000 23.299 121 ASP A C 1
ATOM 802 O O . ASP A 1 121 ? -3.769 -21.052 -18.283 1.000 23.900 121 ASP A O 1
ATOM 807 N N . ALA A 1 122 ? -4.680 -21.063 -16.231 1.000 20.988 122 ALA A N 1
ATOM 808 C CA . ALA A 1 122 ? -3.740 -20.069 -15.697 1.000 19.599 122 ALA A CA 1
ATOM 809 C C . ALA A 1 122 ? -2.313 -20.611 -15.834 1.000 20.108 122 ALA A C 1
ATOM 810 O O . ALA A 1 122 ? -2.071 -21.814 -15.626 1.000 20.517 122 ALA A O 1
ATOM 812 N N . ARG A 1 123 ? -1.382 -19.722 -16.098 1.000 19.758 123 ARG A N 1
ATOM 813 C CA . ARG A 1 123 ? 0.036 -20.116 -16.284 1.000 20.798 123 ARG A CA 1
ATOM 814 C C . ARG A 1 123 ? 0.621 -20.559 -14.951 1.000 19.087 123 ARG A C 1
ATOM 815 O O . ARG A 1 123 ? 1.571 -21.362 -14.932 1.000 18.895 123 ARG A O 1
ATOM 823 N N . ARG A 1 124 ? 0.150 -19.987 -13.835 1.000 16.768 124 ARG A N 1
ATOM 824 C CA . ARG A 1 124 ? 0.606 -20.399 -12.502 1.000 16.486 124 ARG A CA 1
ATOM 825 C C . ARG A 1 124 ? -0.541 -20.152 -11.546 1.000 14.691 124 ARG A C 1
ATOM 826 O O . ARG A 1 124 ? -1.466 -19.330 -11.841 1.000 15.784 124 ARG A O 1
ATOM 834 N N . LYS A 1 125 ? -0.451 -20.843 -10.459 1.000 13.835 125 LYS A N 1
ATOM 835 C CA . LYS A 1 125 ? -1.441 -20.742 -9.385 1.000 13.742 125 LYS A CA 1
ATOM 836 C C . LYS A 1 125 ? -0.732 -20.312 -8.122 1.000 13.571 125 LYS A C 1
ATOM 837 O O . LYS A 1 125 ? 0.154 -21.042 -7.614 1.000 15.850 125 LYS A O 1
ATOM 843 N N . ILE A 1 126 ? -1.148 -19.201 -7.556 1.000 12.716 126 ILE A N 1
ATOM 844 C CA . ILE A 1 126 ? -0.598 -18.740 -6.265 1.000 12.441 126 ILE A CA 1
ATOM 845 C C . ILE A 1 126 ? -1.568 -19.093 -5.165 1.000 11.881 126 ILE A C 1
ATOM 846 O O . ILE A 1 126 ? -2.792 -18.811 -5.293 1.000 13.310 126 ILE A O 1
ATOM 851 N N . THR A 1 127 ? -1.069 -19.693 -4.118 1.000 11.943 127 THR A N 1
ATOM 852 C CA . THR A 1 127 ? -1.854 -19.863 -2.901 1.000 12.510 127 THR A CA 1
ATOM 853 C C . THR A 1 127 ? -1.573 -18.678 -2.008 1.000 12.633 127 THR A C 1
ATOM 854 O O . THR A 1 127 ? -0.396 -18.397 -1.681 1.000 13.118 127 THR A O 1
ATOM 858 N N . LEU A 1 128 ? -2.599 -17.901 -1.714 1.000 13.289 128 LEU A N 1
ATOM 859 C CA . LEU A 1 128 ? -2.436 -16.727 -0.840 1.000 13.698 128 LEU A CA 1
ATOM 860 C C . LEU A 1 128 ? -2.003 -17.191 0.535 1.000 15.039 128 LEU A C 1
ATOM 861 O O . LEU A 1 128 ? -2.349 -18.293 0.931 1.000 16.137 128 LEU A O 1
ATOM 866 N N . PRO A 1 129 ? -1.281 -16.360 1.311 1.000 14.088 129 PRO A N 1
ATOM 867 C CA . PRO A 1 129 ? -0.779 -16.796 2.612 1.000 15.242 129 PRO A CA 1
ATOM 868 C C . PRO A 1 129 ? -1.772 -16.549 3.747 1.000 16.693 129 PRO A C 1
ATOM 869 O O . PRO A 1 129 ? -1.412 -15.997 4.785 1.000 19.332 129 PRO A O 1
ATOM 873 N N . TYR A 1 130 ? -3.032 -16.904 3.521 1.000 14.753 130 TYR A N 1
ATOM 874 C CA . TYR A 1 130 ? -4.121 -16.850 4.504 1.000 14.931 130 TYR A CA 1
ATOM 875 C C . TYR A 1 130 ? -5.298 -17.637 3.935 1.000 14.226 130 TYR A C 1
ATOM 876 O O . TYR A 1 130 ? -5.469 -17.726 2.692 1.000 14.063 130 TYR A O 1
ATOM 885 N N . SER A 1 131 ? -6.103 -18.160 4.824 1.000 15.443 131 SER A N 1
ATOM 886 C CA . SER A 1 131 ? -7.447 -18.635 4.483 1.000 15.858 131 SER A CA 1
ATOM 887 C C . SER A 1 131 ? -8.379 -17.459 4.197 1.000 15.137 131 SER A C 1
ATOM 888 O O . SER A 1 131 ? -7.997 -16.291 4.348 1.000 15.832 131 SER A O 1
ATOM 891 N N . GLY A 1 132 ? -9.592 -17.813 3.779 1.000 14.282 132 GLY A N 1
ATOM 892 C CA . GLY A 1 132 ? -10.564 -16.803 3.347 1.000 13.869 132 GLY A CA 1
ATOM 893 C C . GLY A 1 132 ? -11.578 -16.418 4.391 1.000 13.552 132 GLY A C 1
ATOM 894 O O . GLY A 1 132 ? -12.524 -15.713 4.015 1.000 13.811 132 GLY A O 1
ATOM 895 N N . ASN A 1 133 ? -11.386 -16.794 5.650 1.000 14.100 133 ASN A N 1
ATOM 896 C CA . ASN A 1 133 ? -12.333 -16.378 6.714 1.000 15.184 133 ASN A CA 1
ATOM 897 C C . ASN A 1 133 ? -11.969 -14.974 7.193 1.000 14.406 133 ASN A C 1
ATOM 898 O O . ASN A 1 133 ? -10.868 -14.498 6.974 1.000 15.075 133 ASN A O 1
ATOM 903 N N . TYR A 1 134 ? -12.939 -14.307 7.786 1.000 13.770 134 TYR A N 1
ATOM 904 C CA . TYR A 1 134 ? -12.737 -12.927 8.236 1.000 13.827 134 TYR A CA 1
ATOM 905 C C . TYR A 1 134 ? -11.613 -12.815 9.252 1.000 14.457 134 TYR A C 1
ATOM 906 O O . TYR A 1 134 ? -10.885 -11.860 9.234 1.000 15.410 134 TYR A O 1
ATOM 915 N N . GLU A 1 135 ? -11.532 -13.765 10.176 1.000 15.596 135 GLU A N 1
ATOM 916 C CA . GLU A 1 135 ? -10.517 -13.678 11.248 1.000 17.554 135 GLU A CA 1
ATOM 917 C C . GLU A 1 135 ? -9.122 -13.587 10.612 1.000 16.724 135 GLU A C 1
ATOM 918 O O . GLU A 1 135 ? -8.344 -12.682 10.953 1.000 17.264 135 GLU A O 1
ATOM 924 N N . ARG A 1 136 ? -8.824 -14.465 9.664 1.000 16.467 136 ARG A N 1
ATOM 925 C CA . ARG A 1 136 ? -7.462 -14.502 9.078 1.000 16.670 136 ARG A CA 1
ATOM 926 C C . ARG A 1 136 ? -7.248 -13.332 8.118 1.000 16.213 136 ARG A C 1
ATOM 927 O O . ARG A 1 136 ? -6.163 -12.794 8.041 1.000 16.313 136 ARG A O 1
ATOM 935 N N . LEU A 1 137 ? -8.289 -12.932 7.382 1.000 14.988 137 LEU A N 1
ATOM 936 C CA . LEU A 1 137 ? -8.149 -11.801 6.437 1.000 14.467 137 LEU A CA 1
ATOM 937 C C . LEU A 1 137 ? -7.915 -10.516 7.221 1.000 14.362 137 LEU A C 1
ATOM 938 O O . LEU A 1 137 ? -7.136 -9.702 6.772 1.000 14.879 137 LEU A O 1
ATOM 943 N N . GLN A 1 138 ? -8.619 -10.322 8.339 1.000 14.916 138 GLN A N 1
ATOM 944 C CA . GLN A 1 138 ? -8.432 -9.071 9.103 1.000 15.321 138 GLN A CA 1
ATOM 945 C C . GLN A 1 138 ? -7.030 -9.015 9.698 1.000 15.266 138 GLN A C 1
ATOM 946 O O . GLN A 1 138 ? -6.442 -7.964 9.702 1.000 16.400 138 GLN A O 1
ATOM 952 N N . ILE A 1 139 ? -6.500 -10.147 10.147 1.000 15.982 139 ILE A N 1
ATOM 953 C CA . ILE A 1 139 ? -5.090 -10.173 10.642 1.000 17.334 139 ILE A CA 1
ATOM 954 C C . ILE A 1 139 ? -4.154 -9.819 9.480 1.000 17.227 139 ILE A C 1
ATOM 955 O O . ILE A 1 139 ? -3.267 -8.952 9.646 1.000 18.621 139 ILE A O 1
ATOM 960 N N . ALA A 1 140 ? -4.339 -10.394 8.291 1.000 16.865 140 ALA A N 1
ATOM 961 C CA . ALA A 1 140 ? -3.448 -10.117 7.147 1.000 16.908 140 ALA A CA 1
ATOM 962 C C . ALA A 1 140 ? -3.592 -8.660 6.699 1.000 17.202 140 ALA A C 1
ATOM 963 O O . ALA A 1 140 ? -2.578 -8.073 6.274 1.000 18.801 140 ALA A O 1
ATOM 965 N N . ALA A 1 141 ? -4.798 -8.096 6.782 1.000 17.328 141 ALA A N 1
ATOM 966 C CA . ALA A 1 141 ? -5.037 -6.710 6.326 1.000 17.644 141 ALA A CA 1
ATOM 967 C C . ALA A 1 141 ? -4.526 -5.694 7.356 1.000 18.628 141 ALA A C 1
ATOM 968 O O . ALA A 1 141 ? -4.347 -4.498 7.014 1.000 21.969 141 ALA A O 1
ATOM 970 N N . GLY A 1 142 ? -4.394 -6.134 8.605 1.000 18.682 142 GLY A N 1
ATOM 971 C CA . GLY A 1 142 ? -3.977 -5.279 9.724 1.000 20.022 142 GLY A CA 1
ATOM 972 C C . GLY A 1 142 ? -5.102 -4.416 10.255 1.000 20.764 142 GLY A C 1
ATOM 973 O O . GLY A 1 142 ? -4.802 -3.541 11.083 1.000 22.076 142 GLY A O 1
ATOM 974 N N . LYS A 1 143 ? -6.358 -4.673 9.875 1.000 20.498 143 LYS A N 1
ATOM 975 C CA . LYS A 1 143 ? -7.541 -3.867 10.289 1.000 22.071 143 LYS A CA 1
ATOM 976 C C . LYS A 1 143 ? -8.748 -4.786 10.375 1.000 20.393 143 LYS A C 1
ATOM 977 O O . LYS A 1 143 ? -8.889 -5.664 9.530 1.000 18.973 143 LYS A O 1
ATOM 983 N N . PRO A 1 144 ? -9.680 -4.576 11.332 1.000 20.237 144 PRO A N 1
ATOM 984 C CA . PRO A 1 144 ? -10.972 -5.252 11.288 1.000 19.900 144 PRO A CA 1
ATOM 985 C C . PRO A 1 144 ? -11.883 -4.656 10.203 1.000 18.270 144 PRO 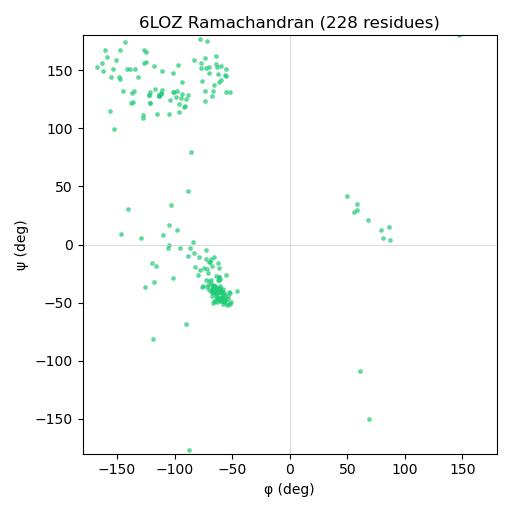A C 1
ATOM 986 O O . PRO A 1 144 ? -11.699 -3.516 9.828 1.000 19.174 144 PRO A O 1
ATOM 990 N N . ARG A 1 145 ? -12.885 -5.418 9.802 1.000 17.830 145 ARG A N 1
ATOM 991 C CA . ARG A 1 145 ? -13.950 -4.944 8.868 1.000 17.525 145 ARG A CA 1
ATOM 992 C C . ARG A 1 145 ? -14.467 -3.573 9.282 1.000 17.071 145 ARG A C 1
ATOM 993 O O . ARG A 1 145 ? -14.756 -2.740 8.386 1.000 16.831 145 ARG A O 1
ATOM 1001 N N . GLU A 1 146 ? -14.645 -3.319 10.571 1.000 17.207 146 GLU A N 1
ATOM 1002 C CA . GLU A 1 146 ? -15.238 -2.058 11.047 1.000 17.511 146 GLU A CA 1
ATOM 1003 C C . GLU A 1 146 ? -14.470 -0.847 10.522 1.000 17.458 146 GLU A C 1
ATOM 1004 O O . GLU A 1 146 ? -15.082 0.224 10.489 1.000 17.957 146 GLU A O 1
ATOM 1010 N N . LYS A 1 147 ? -13.185 -0.975 10.206 1.000 16.473 147 LYS A N 1
ATOM 1011 C CA . LYS A 1 147 ? -12.316 0.178 9.893 1.000 18.175 147 LYS A CA 1
ATOM 1012 C C . LYS A 1 147 ? -12.035 0.289 8.395 1.000 16.603 147 LYS A C 1
ATOM 1013 O O . LYS A 1 147 ? -11.360 1.229 8.005 1.000 18.315 147 LYS A O 1
ATOM 1019 N N . ILE A 1 148 ? -12.552 -0.604 7.550 1.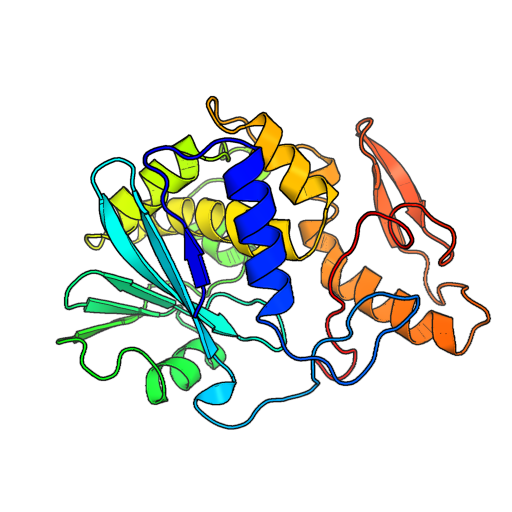000 15.318 148 ILE A N 1
ATOM 1020 C CA . ILE A 1 148 ? -12.272 -0.622 6.095 1.000 14.879 148 ILE A CA 1
ATOM 1021 C C . ILE A 1 148 ? -13.485 -0.088 5.356 1.000 14.285 148 ILE A C 1
ATOM 1022 O O . ILE A 1 148 ? -14.533 -0.720 5.374 1.000 14.297 148 ILE A O 1
ATOM 1027 N N . PRO A 1 149 ? -13.379 1.086 4.711 1.000 14.312 149 PRO A N 1
ATOM 1028 C CA . PRO A 1 149 ? -14.499 1.584 3.934 1.000 14.177 149 PRO A CA 1
ATOM 1029 C C . PRO A 1 149 ? -14.889 0.605 2.816 1.000 14.835 149 PRO A C 1
ATOM 1030 O O . PRO A 1 149 ? -14.025 -0.001 2.181 1.000 14.724 149 PRO A O 1
ATOM 1034 N N . ILE A 1 150 ? -16.183 0.478 2.595 1.000 13.611 150 ILE A N 1
ATOM 1035 C CA . ILE A 1 150 ? -16.705 -0.359 1.493 1.000 13.238 150 ILE A CA 1
ATOM 1036 C C . ILE A 1 150 ? -17.602 0.513 0.635 1.000 12.551 150 ILE A C 1
ATOM 1037 O O . ILE A 1 150 ? -18.050 1.596 1.037 1.000 12.908 150 ILE A O 1
ATOM 1042 N N . GLY A 1 151 ? -17.909 0.006 -0.547 1.000 12.981 151 GLY A N 1
ATOM 1043 C CA . GLY A 1 151 ? -18.696 0.738 -1.529 1.000 12.580 151 GLY A CA 1
ATOM 1044 C C . GLY A 1 151 ? -18.253 0.376 -2.920 1.000 12.333 151 GLY A C 1
ATOM 1045 O O . GLY A 1 151 ? -17.375 -0.470 -3.086 1.000 12.577 151 GLY A O 1
ATOM 1046 N N . LEU A 1 152 ? -18.884 0.967 -3.924 1.000 11.895 152 LEU A N 1
ATOM 1047 C CA . LEU A 1 152 ? -18.495 0.663 -5.314 1.000 12.129 152 LEU A CA 1
ATOM 1048 C C . LEU A 1 152 ? -17.131 1.235 -5.639 1.000 12.371 152 LEU A C 1
ATOM 1049 O O . LEU A 1 152 ? -16.322 0.557 -6.301 1.000 12.225 152 LEU A O 1
ATOM 1054 N N . PRO A 1 153 ? -16.745 2.446 -5.191 1.000 12.833 153 PRO A N 1
ATOM 1055 C CA . PRO A 1 153 ? -15.371 2.883 -5.437 1.000 12.697 153 PRO A CA 1
ATOM 1056 C C . PRO A 1 153 ? -14.369 1.908 -4.799 1.000 12.433 153 PRO A C 1
ATOM 1057 O O . PRO A 1 153 ? -13.355 1.624 -5.392 1.000 12.782 153 PRO A O 1
ATOM 1061 N N . ALA A 1 154 ? -14.671 1.448 -3.587 1.000 12.657 154 ALA A N 1
ATOM 1062 C CA . ALA A 1 154 ? -13.781 0.507 -2.912 1.000 12.664 154 ALA A CA 1
ATOM 1063 C C . ALA A 1 154 ? -13.654 -0.772 -3.743 1.000 12.196 154 ALA A C 1
ATOM 1064 O O . ALA A 1 154 ? -12.603 -1.369 -3.756 1.000 12.126 154 ALA A O 1
ATOM 1066 N N . LEU A 1 155 ? -14.749 -1.227 -4.365 1.000 11.633 155 LEU A N 1
ATOM 1067 C CA . LEU A 1 155 ? -14.678 -2.430 -5.211 1.000 12.028 155 LEU A CA 1
ATOM 1068 C C . LEU A 1 155 ? -13.821 -2.168 -6.435 1.000 12.660 155 LEU A C 1
ATOM 1069 O O . LEU A 1 155 ? -13.033 -3.059 -6.846 1.000 12.708 155 LEU A O 1
ATOM 1074 N N . ASP A 1 156 ? -13.940 -1.001 -7.072 1.000 13.163 156 ASP A N 1
ATOM 1075 C CA . ASP A 1 156 ? -13.007 -0.619 -8.140 1.000 14.104 156 ASP A CA 1
ATOM 1076 C C . ASP A 1 156 ? -11.562 -0.763 -7.643 1.000 13.723 156 ASP A C 1
ATOM 1077 O O . ASP A 1 156 ? -10.726 -1.362 -8.385 1.000 13.854 156 ASP A O 1
ATOM 1082 N N . SER A 1 157 ? -11.274 -0.185 -6.507 1.000 13.339 157 SER A N 1
ATOM 1083 C CA . SER A 1 157 ? -9.890 -0.223 -5.970 1.000 13.772 157 SER A CA 1
ATOM 1084 C C . SER A 1 157 ? -9.500 -1.691 -5.733 1.000 13.610 157 SER A C 1
ATOM 1085 O O . SER A 1 157 ? -8.345 -2.044 -5.985 1.000 14.071 157 SER A O 1
ATOM 1088 N N . ALA A 1 158 ? -10.402 -2.485 -5.199 1.000 12.682 158 ALA A N 1
ATOM 1089 C CA . ALA A 1 158 ? -10.091 -3.900 -4.852 1.000 12.930 158 ALA A CA 1
ATOM 1090 C C . ALA A 1 158 ? -9.768 -4.664 -6.136 1.000 12.724 158 ALA A C 1
ATOM 1091 O O . ALA A 1 158 ? -8.777 -5.437 -6.174 1.000 12.746 158 ALA A O 1
ATOM 1093 N N . ILE A 1 159 ? -10.531 -4.496 -7.193 1.000 13.058 159 ILE A N 1
ATOM 1094 C CA . ILE A 1 159 ? -10.248 -5.186 -8.472 1.000 13.617 159 ILE A CA 1
ATOM 1095 C C . ILE A 1 159 ? -8.858 -4.749 -8.928 1.000 14.767 159 ILE A C 1
ATOM 1096 O O . ILE A 1 159 ? -8.038 -5.603 -9.295 1.000 15.301 159 ILE A O 1
ATOM 1101 N N . SER A 1 160 ? -8.584 -3.454 -8.902 1.000 14.832 160 SER A N 1
ATOM 1102 C CA . SER A 1 160 ? -7.259 -2.905 -9.287 1.000 16.277 160 SER A CA 1
ATOM 1103 C C . SER A 1 160 ? -6.174 -3.609 -8.487 1.000 15.177 160 SER A C 1
ATOM 1104 O O . SER A 1 160 ? -5.127 -3.990 -9.118 1.000 17.321 160 SER A O 1
ATOM 1107 N N . THR A 1 161 ? -6.322 -3.658 -7.183 1.000 15.237 161 THR A N 1
ATOM 1108 C CA . THR A 1 161 ? -5.315 -4.275 -6.299 1.000 15.278 161 THR A CA 1
ATOM 1109 C C . THR A 1 161 ? -5.105 -5.733 -6.697 1.000 14.908 161 THR A C 1
ATOM 1110 O O . THR A 1 161 ? -3.912 -6.194 -6.721 1.000 15.578 161 THR A O 1
ATOM 1114 N N . LEU A 1 162 ? -6.172 -6.488 -6.916 1.000 14.272 162 LEU A N 1
ATOM 1115 C CA . LEU A 1 162 ? -6.050 -7.943 -7.188 1.000 14.117 162 LEU A CA 1
ATOM 1116 C C . LEU A 1 162 ? -5.491 -8.263 -8.578 1.000 14.479 162 LEU A C 1
ATOM 1117 O O . LEU A 1 162 ? -5.035 -9.416 -8.785 1.000 15.366 162 LEU A O 1
ATOM 1122 N N . LEU A 1 163 ? -5.408 -7.300 -9.495 1.000 14.751 163 LEU A N 1
ATOM 1123 C CA . LEU A 1 163 ? -4.906 -7.571 -10.877 1.000 16.243 163 LEU A CA 1
ATOM 1124 C C . LEU A 1 163 ? -3.464 -8.082 -10.899 1.000 17.521 163 LEU A C 1
ATOM 1125 O O . LEU A 1 163 ? -3.047 -8.799 -11.851 1.000 18.619 163 LEU A O 1
ATOM 1130 N N . HIS A 1 164 ? -2.693 -7.643 -9.926 1.000 17.371 164 HIS A N 1
ATOM 1131 C CA . HIS A 1 164 ? -1.240 -7.949 -9.823 1.000 18.900 164 HIS A CA 1
ATOM 1132 C C . HIS A 1 164 ? -0.960 -8.320 -8.382 1.000 18.364 164 HIS A C 1
ATOM 1133 O O . HIS A 1 164 ? -1.426 -7.617 -7.486 1.000 20.747 164 HIS A O 1
ATOM 1140 N N . TYR A 1 165 ? -0.260 -9.401 -8.117 1.000 16.841 165 TYR A N 1
ATOM 1141 C CA . TYR A 1 165 ? -0.106 -9.869 -6.715 1.000 16.722 165 TYR A CA 1
ATOM 1142 C C . TYR A 1 165 ? 0.469 -8.810 -5.729 1.000 17.800 165 TYR A C 1
ATOM 1143 O O . TYR A 1 165 ? 1.612 -8.269 -5.895 1.000 17.055 165 TYR A O 1
ATOM 1152 N N . ASP A 1 166 ? -0.192 -8.647 -4.584 1.000 17.953 166 ASP A N 1
ATOM 1153 C CA . ASP A 1 166 ? 0.326 -8.022 -3.341 1.000 20.271 166 ASP A CA 1
ATOM 1154 C C . ASP A 1 166 ? -0.403 -8.598 -2.120 1.000 18.567 166 ASP A C 1
ATOM 1155 O O . ASP A 1 166 ? -1.479 -8.215 -1.883 1.000 19.484 166 ASP A O 1
ATOM 1160 N N . SER A 1 167 ? 0.150 -9.549 -1.383 1.000 17.772 167 SER A N 1
ATOM 1161 C CA . SER A 1 167 ? -0.710 -10.340 -0.450 1.000 18.933 167 SER A CA 1
ATOM 1162 C C . SER A 1 167 ? -1.293 -9.443 0.649 1.000 18.822 167 SER A C 1
ATOM 1163 O O . SER A 1 167 ? -2.469 -9.651 1.068 1.000 17.676 167 SER A O 1
ATOM 1166 N N . THR A 1 168 ? -0.539 -8.469 1.156 1.000 19.851 168 THR A N 1
ATOM 1167 C CA . THR A 1 168 ? -1.068 -7.614 2.250 1.000 20.295 168 THR A CA 1
ATOM 1168 C C . THR A 1 168 ? -2.228 -6.761 1.714 1.000 20.093 168 THR A C 1
ATOM 1169 O O . THR A 1 168 ? -3.333 -6.754 2.382 1.000 20.363 168 THR A O 1
ATOM 1173 N N . ALA A 1 169 ? -2.024 -6.073 0.586 1.000 20.203 169 ALA A N 1
ATOM 1174 C CA . ALA A 1 169 ? -3.025 -5.158 -0.030 1.000 18.832 169 ALA A CA 1
ATOM 1175 C C . ALA A 1 169 ? -4.167 -6.059 -0.461 1.000 16.255 169 ALA A C 1
ATOM 1176 O O . ALA A 1 169 ? -5.335 -5.654 -0.334 1.000 15.343 169 ALA A O 1
ATOM 1178 N N . ALA A 1 170 ? -3.887 -7.269 -0.921 1.000 14.606 170 ALA A N 1
ATOM 1179 C CA . ALA A 1 170 ? -4.935 -8.199 -1.392 1.000 13.906 170 ALA A CA 1
ATOM 1180 C C . ALA A 1 170 ? -5.878 -8.529 -0.244 1.000 13.457 170 ALA A C 1
ATOM 1181 O O . ALA A 1 170 ? -7.078 -8.740 -0.509 1.000 13.138 170 ALA A O 1
ATOM 1183 N N . ALA A 1 171 ? -5.413 -8.672 0.995 1.000 13.191 171 ALA A N 1
ATOM 1184 C CA . ALA A 1 171 ? -6.308 -9.099 2.067 1.000 12.964 171 ALA A CA 1
ATOM 1185 C C . ALA A 1 171 ? -7.422 -8.063 2.247 1.000 12.446 171 ALA A C 1
ATOM 1186 O O . ALA A 1 171 ? -8.577 -8.420 2.395 1.000 12.938 171 ALA A O 1
ATOM 1188 N N . GLY A 1 172 ? -7.070 -6.799 2.303 1.000 13.278 172 GLY A N 1
ATOM 1189 C CA . GLY A 1 172 ? -8.086 -5.731 2.434 1.000 13.494 172 GLY A CA 1
ATOM 1190 C C . GLY A 1 172 ? -8.994 -5.679 1.216 1.000 13.074 172 GLY A C 1
ATOM 1191 O O . GLY A 1 172 ? -10.208 -5.501 1.360 1.000 13.050 172 GLY A O 1
ATOM 1192 N N . ALA A 1 173 ? -8.425 -5.827 0.032 1.000 12.350 173 ALA A N 1
ATOM 1193 C CA . ALA A 1 173 ? -9.221 -5.872 -1.227 1.000 11.843 173 ALA A CA 1
ATOM 1194 C C . ALA A 1 173 ? -10.230 -7.019 -1.148 1.000 11.465 173 ALA A C 1
ATOM 1195 O O . ALA A 1 173 ? -11.368 -6.842 -1.586 1.000 11.432 173 ALA A O 1
ATOM 1197 N N . LEU A 1 174 ? -9.806 -8.167 -0.656 1.000 11.195 174 LEU A N 1
ATOM 1198 C CA . LEU A 1 174 ? -10.694 -9.338 -0.564 1.000 11.016 174 LEU A CA 1
ATOM 1199 C C . LEU A 1 174 ? -11.786 -9.077 0.465 1.000 10.910 174 LEU A C 1
ATOM 1200 O O . LEU A 1 174 ? -12.921 -9.490 0.260 1.000 11.402 174 LEU A O 1
ATOM 1205 N N . LEU A 1 175 ? -11.477 -8.423 1.578 1.000 10.919 175 LEU A N 1
ATOM 1206 C CA . LEU A 1 175 ? -12.561 -8.044 2.512 1.000 11.214 175 LEU A CA 1
ATOM 1207 C C . LEU A 1 175 ? -13.582 -7.150 1.822 1.000 11.157 175 LEU A C 1
ATOM 1208 O O . LEU A 1 175 ? -14.783 -7.307 2.091 1.000 11.704 175 LEU A O 1
ATOM 1213 N N . VAL A 1 176 ? -13.145 -6.216 0.992 1.000 11.116 176 VAL A N 1
ATOM 1214 C CA . VAL A 1 176 ? -14.097 -5.350 0.251 1.000 11.318 176 VAL A CA 1
ATOM 1215 C C . VAL A 1 176 ? -14.889 -6.230 -0.718 1.000 11.045 176 VAL A C 1
ATOM 1216 O O . VAL A 1 176 ? -16.121 -6.088 -0.830 1.000 11.263 176 VAL A O 1
ATOM 1220 N N . LEU A 1 177 ? -14.217 -7.068 -1.474 1.000 10.938 177 LEU A N 1
ATOM 1221 C CA . LEU A 1 177 ? -14.858 -7.916 -2.495 1.000 11.418 177 LEU A CA 1
ATOM 1222 C C . LEU A 1 177 ? -15.919 -8.795 -1.857 1.000 11.119 177 LEU A C 1
ATOM 1223 O O . LEU A 1 177 ? -17.061 -8.874 -2.371 1.000 11.417 177 LEU A O 1
ATOM 1228 N N . ILE A 1 178 ? -15.581 -9.442 -0.773 1.000 11.000 178 ILE A N 1
ATOM 1229 C CA . ILE A 1 178 ? -16.545 -10.354 -0.104 1.000 11.273 178 ILE A CA 1
ATOM 1230 C C . ILE A 1 178 ? -17.798 -9.563 0.281 1.000 10.675 178 ILE A C 1
ATOM 1231 O O . ILE A 1 178 ? -18.928 -10.064 0.118 1.000 11.884 178 ILE A O 1
ATOM 1236 N N . GLN A 1 179 ? -17.625 -8.425 0.904 1.000 10.564 179 GLN A N 1
ATOM 1237 C CA . GLN A 1 179 ? -18.789 -7.711 1.495 1.000 11.077 179 GLN A CA 1
ATOM 1238 C C . GLN A 1 179 ? -19.641 -7.096 0.385 1.000 10.974 179 GLN A C 1
ATOM 1239 O O . GLN A 1 179 ? -20.872 -7.046 0.551 1.000 13.281 179 GLN A O 1
ATOM 1245 N N . THR A 1 180 ? -19.074 -6.702 -0.756 1.000 10.642 180 THR A N 1
ATOM 1246 C CA . THR A 1 180 ? -19.821 -6.014 -1.818 1.000 10.806 180 THR A CA 1
ATOM 1247 C C . THR A 1 180 ? -20.447 -7.033 -2.763 1.000 10.779 180 THR A C 1
ATOM 1248 O O . THR A 1 180 ? -21.249 -6.592 -3.631 1.000 11.958 180 THR A O 1
ATOM 1252 N N . THR A 1 181 ? -20.128 -8.294 -2.693 1.000 10.401 181 THR A N 1
ATOM 1253 C CA . THR A 1 181 ? -20.684 -9.310 -3.580 1.000 10.827 181 THR A CA 1
ATOM 1254 C C . THR A 1 181 ? -21.443 -10.334 -2.727 1.000 10.791 181 THR A C 1
ATOM 1255 O O . THR A 1 181 ? -22.675 -10.258 -2.603 1.000 11.559 181 THR A O 1
ATOM 1259 N N . ALA A 1 182 ? -20.727 -11.275 -2.125 1.000 10.521 182 ALA A N 1
ATOM 1260 C CA . ALA A 1 182 ? -21.363 -12.365 -1.345 1.000 11.516 182 ALA A CA 1
ATOM 1261 C C . ALA A 1 182 ? -22.254 -11.826 -0.246 1.000 10.515 182 ALA A C 1
ATOM 1262 O O . ALA A 1 182 ? -23.374 -12.331 -0.078 1.000 11.505 182 ALA A O 1
ATOM 1264 N N . GLU A 1 183 ? -21.814 -10.866 0.567 1.000 10.686 183 GLU A N 1
ATOM 1265 C CA . GLU A 1 183 ? -22.652 -10.471 1.731 1.000 11.186 183 GLU A CA 1
ATOM 1266 C C . GLU A 1 183 ? -23.871 -9.720 1.208 1.000 10.885 183 GLU A C 1
ATOM 1267 O O . GLU A 1 183 ? -24.979 -9.839 1.796 1.000 11.478 183 GLU A O 1
ATOM 1273 N N . ALA A 1 184 ? -23.738 -8.939 0.130 1.000 10.646 184 ALA A N 1
ATOM 1274 C CA . ALA A 1 184 ? -24.876 -8.224 -0.446 1.000 10.774 184 ALA A CA 1
ATOM 1275 C C . ALA A 1 184 ? -25.844 -9.232 -1.024 1.000 10.887 184 ALA A C 1
ATOM 1276 O O . ALA A 1 184 ? -27.050 -9.055 -0.909 1.000 11.799 184 ALA A O 1
ATOM 1278 N N . ALA A 1 185 ? -25.386 -10.326 -1.591 1.000 10.702 185 ALA A N 1
ATOM 1279 C CA . ALA A 1 185 ? -26.268 -11.376 -2.102 1.000 10.962 185 ALA A CA 1
ATOM 1280 C C . ALA A 1 185 ? -27.059 -11.975 -0.946 1.000 11.095 185 ALA A C 1
ATOM 1281 O O . ALA A 1 185 ? -28.272 -12.287 -1.064 1.000 11.538 185 ALA A O 1
ATOM 1283 N N . ARG A 1 186 ? -26.432 -12.201 0.189 1.000 10.755 186 ARG A N 1
ATOM 1284 C CA . ARG A 1 186 ? -27.092 -12.834 1.353 1.000 11.139 186 ARG A CA 1
ATOM 1285 C C . ARG A 1 186 ? -28.151 -11.937 1.980 1.000 10.700 186 ARG A C 1
ATOM 1286 O O . ARG A 1 186 ? -29.102 -12.475 2.574 1.000 11.129 186 ARG A O 1
ATOM 1294 N N . PHE A 1 187 ? -27.978 -10.621 1.987 1.000 10.986 187 PHE A N 1
ATOM 1295 C CA . PHE A 1 187 ? -28.846 -9.696 2.775 1.000 11.400 187 PHE A CA 1
ATOM 1296 C C . PHE A 1 187 ? -29.221 -8.476 1.951 1.000 11.291 187 PHE A C 1
ATOM 1297 O O . PHE A 1 187 ? -28.330 -7.693 1.558 1.000 11.204 187 PHE A O 1
ATOM 1305 N N . LYS A 1 188 ? -30.512 -8.247 1.791 1.000 11.430 188 LYS A N 1
ATOM 1306 C CA . LYS A 1 188 ? -31.028 -7.047 1.099 1.000 11.731 188 LYS A CA 1
ATOM 1307 C C . LYS A 1 188 ? -30.488 -5.804 1.793 1.000 11.393 188 LYS A C 1
ATOM 1308 O O . LYS A 1 188 ? -30.155 -4.819 1.100 1.000 12.160 188 LYS A O 1
ATOM 1314 N N . TYR A 1 189 ? -30.438 -5.759 3.106 1.000 11.085 189 TYR A N 1
ATOM 1315 C CA . TYR A 1 189 ? -29.929 -4.564 3.804 1.000 11.588 189 TYR A CA 1
ATOM 1316 C C . TYR A 1 189 ? -28.520 -4.247 3.324 1.000 11.510 189 TYR A C 1
ATOM 1317 O O . TYR A 1 189 ? -28.165 -3.085 3.172 1.000 11.840 189 TYR A O 1
ATOM 1326 N N . ILE A 1 190 ? -27.664 -5.255 3.234 1.000 10.827 190 ILE A N 1
ATOM 1327 C CA . ILE A 1 190 ? -26.259 -5.001 2.828 1.000 10.679 190 ILE A CA 1
ATOM 1328 C C . ILE A 1 190 ? -26.222 -4.550 1.378 1.000 10.802 190 ILE A C 1
ATOM 1329 O O . ILE A 1 190 ? -25.504 -3.587 1.065 1.000 11.252 190 ILE A O 1
ATOM 1334 N N . GLU A 1 191 ? -27.006 -5.143 0.479 1.000 10.687 191 GLU A N 1
ATOM 1335 C CA . GLU A 1 191 ? -27.152 -4.596 -0.890 1.000 11.624 191 GLU A CA 1
ATOM 1336 C C . GLU A 1 191 ? -27.495 -3.106 -0.824 1.000 11.992 191 GLU A C 1
ATOM 1337 O O . GLU A 1 191 ? -26.851 -2.318 -1.562 1.000 11.872 191 GLU A O 1
ATOM 1343 N N . GLN A 1 192 ? -28.467 -2.741 -0.029 1.000 11.874 192 GLN A N 1
ATOM 1344 C CA . GLN A 1 192 ? -28.876 -1.337 0.048 1.000 12.862 192 GLN A CA 1
ATOM 1345 C C . GLN A 1 192 ? -27.763 -0.472 0.614 1.000 12.365 192 GLN A C 1
ATOM 1346 O O . GLN A 1 192 ? -27.586 0.698 0.156 1.000 13.142 192 GLN A O 1
ATOM 1352 N N . GLN A 1 193 ? -27.009 -0.963 1.577 1.000 11.877 193 GLN A N 1
ATOM 1353 C CA . GLN A 1 193 ? -25.866 -0.191 2.124 1.000 12.043 193 GLN A CA 1
ATOM 1354 C C . GLN A 1 193 ? -24.831 0.045 1.020 1.000 11.646 193 GLN A C 1
ATOM 1355 O O . GLN A 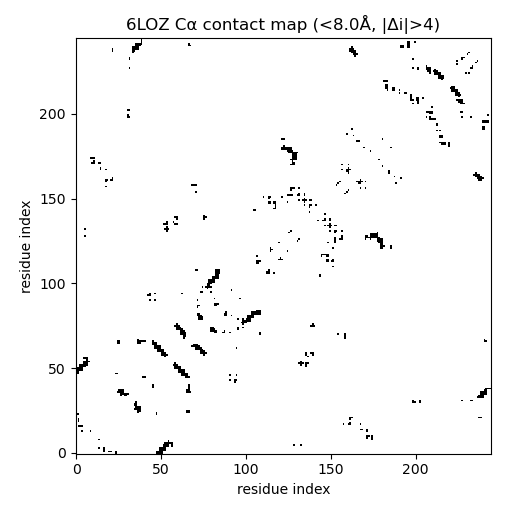1 193 ? -24.231 1.135 0.997 1.000 12.205 193 GLN A O 1
ATOM 1361 N N . ILE A 1 194 ? -24.578 -0.928 0.157 1.000 11.209 194 ILE A N 1
ATOM 1362 C CA . ILE A 1 194 ? -23.585 -0.715 -0.914 1.000 11.417 194 ILE A CA 1
ATOM 1363 C C . ILE A 1 194 ? -24.171 0.252 -1.939 1.000 11.777 194 ILE A C 1
ATOM 1364 O O . ILE A 1 194 ? -23.417 1.097 -2.456 1.000 12.019 194 ILE A O 1
ATOM 1369 N N . GLN A 1 195 ? -25.467 0.183 -2.227 1.000 11.628 195 GLN A N 1
ATOM 1370 C CA . GLN A 1 195 ? -26.090 1.178 -3.130 1.000 12.491 195 GLN A CA 1
ATOM 1371 C C . GLN A 1 195 ? -25.900 2.574 -2.566 1.000 13.302 195 GLN A C 1
ATOM 1372 O O . GLN A 1 195 ? -25.635 3.498 -3.367 1.000 14.815 195 GLN A O 1
ATOM 1378 N N . GLU A 1 196 ? -26.034 2.775 -1.269 1.000 13.439 196 GLU A N 1
ATOM 1379 C CA . GLU A 1 196 ? -25.819 4.093 -0.633 1.000 15.490 196 GLU A CA 1
ATOM 1380 C C . GLU A 1 196 ? -24.378 4.537 -0.850 1.000 15.250 196 GLU A C 1
ATOM 1381 O O . GLU A 1 196 ? -24.138 5.760 -0.866 1.000 16.379 196 GLU A O 1
ATOM 1387 N N . ARG A 1 197 ? -23.459 3.595 -1.004 1.000 13.494 197 ARG A N 1
ATOM 1388 C CA . ARG A 1 197 ? -22.011 3.822 -1.201 1.000 12.981 197 ARG A CA 1
ATOM 1389 C C . ARG A 1 197 ? -21.619 3.629 -2.664 1.000 12.652 197 ARG A C 1
ATOM 1390 O O . ARG A 1 197 ? -20.481 3.300 -2.940 1.000 13.047 197 ARG A O 1
ATOM 1398 N N . ALA A 1 198 ? -22.489 3.980 -3.604 1.000 12.656 198 ALA A N 1
ATOM 1399 C CA . ALA A 1 198 ? -22.182 3.790 -5.033 1.000 13.328 198 ALA A CA 1
ATOM 1400 C C . ALA A 1 198 ? -21.069 4.737 -5.481 1.000 12.720 198 ALA A C 1
ATOM 1401 O O . ALA A 1 198 ? -20.338 4.410 -6.383 1.000 13.236 198 ALA A O 1
ATOM 1403 N N . TYR A 1 199 ? -20.992 5.916 -4.850 1.000 13.207 199 TYR A N 1
ATOM 1404 C CA . TYR A 1 199 ? -20.051 6.973 -5.304 1.000 14.032 199 TYR A CA 1
ATOM 1405 C C . TYR A 1 199 ? -19.203 7.504 -4.162 1.000 14.770 199 TYR A C 1
ATOM 1406 O O . TYR A 1 199 ? -18.442 8.462 -4.365 1.000 14.835 199 TYR A O 1
ATOM 1415 N N . ARG A 1 200 ? -19.296 6.931 -2.971 1.000 14.606 200 ARG A N 1
ATOM 1416 C CA . ARG A 1 200 ? -18.578 7.383 -1.754 1.000 14.850 200 ARG A CA 1
ATOM 1417 C C . ARG A 1 200 ? -18.482 6.175 -0.826 1.000 14.751 200 ARG A C 1
ATOM 1418 O O . ARG A 1 200 ? -19.550 5.705 -0.362 1.000 15.738 200 ARG A O 1
ATOM 1426 N N . ASP A 1 201 ? -17.286 5.709 -0.580 1.000 14.028 201 ASP A N 1
ATOM 1427 C CA . ASP A 1 201 ? -17.094 4.600 0.372 1.000 13.819 201 ASP A CA 1
ATOM 1428 C C . ASP A 1 201 ? -17.348 5.043 1.800 1.000 13.732 201 ASP A C 1
ATOM 1429 O O . ASP A 1 201 ? -17.101 6.230 2.168 1.000 15.155 201 ASP A O 1
ATOM 1434 N N . GLU A 1 202 ? -17.758 4.103 2.628 1.000 13.839 202 GLU A N 1
ATOM 1435 C CA . GLU A 1 202 ? -17.928 4.377 4.062 1.000 14.054 202 GLU A CA 1
ATOM 1436 C C . GLU A 1 202 ? -17.793 3.049 4.779 1.000 13.590 202 GLU A C 1
ATOM 1437 O O . GLU A 1 202 ? -18.199 1.991 4.241 1.000 12.871 202 GLU A O 1
ATOM 1443 N N . VAL A 1 203 ? -17.200 3.060 5.954 1.000 14.205 203 VAL A N 1
ATOM 1444 C CA . VAL A 1 203 ? -17.058 1.826 6.762 1.000 14.331 203 VAL A CA 1
ATOM 1445 C C . VAL A 1 203 ? -18.445 1.238 6.957 1.000 14.782 203 VAL A C 1
ATOM 1446 O O . VAL A 1 203 ? -19.470 1.941 6.956 1.000 14.480 203 VAL A O 1
ATOM 1450 N N . PRO A 1 204 ? -18.517 -0.103 7.102 1.000 14.521 204 PRO A N 1
ATOM 1451 C CA . PRO A 1 204 ? -19.811 -0.761 7.271 1.000 14.992 204 PRO A CA 1
ATOM 1452 C C . PRO A 1 204 ? -20.570 -0.334 8.525 1.000 14.841 204 PRO A C 1
ATOM 1453 O O . PRO A 1 204 ? -19.989 -0.049 9.545 1.000 15.957 204 PRO A O 1
ATOM 1457 N N . SER A 1 205 ? -21.877 -0.303 8.416 1.000 14.545 205 SER A N 1
ATOM 1458 C CA . SER A 1 205 ? -22.755 -0.035 9.558 1.000 14.882 205 SER A CA 1
ATOM 1459 C C . SER A 1 205 ? -22.617 -1.155 10.583 1.000 14.584 205 SER A C 1
ATOM 1460 O O . SER A 1 205 ? -22.206 -2.286 10.287 1.000 13.938 205 SER A O 1
ATOM 1463 N N . LEU A 1 206 ? -23.061 -0.842 11.786 1.000 15.005 206 LEU A N 1
ATOM 1464 C CA . LEU A 1 206 ? -23.057 -1.860 12.846 1.000 15.049 206 LEU A CA 1
ATOM 1465 C C . LEU A 1 206 ? -23.941 -3.058 12.440 1.000 13.912 206 LEU A C 1
ATOM 1466 O O . LEU A 1 206 ? -23.567 -4.202 12.709 1.000 14.180 206 LEU A O 1
ATOM 1471 N N . ALA A 1 207 ? -25.085 -2.789 11.833 1.000 13.318 207 ALA A N 1
ATOM 1472 C CA . ALA A 1 207 ? -25.984 -3.870 11.407 1.000 12.902 207 ALA A CA 1
ATOM 1473 C C . ALA A 1 207 ? -25.315 -4.712 10.331 1.000 12.340 207 ALA A C 1
ATOM 1474 O O . ALA A 1 207 ? -25.526 -5.910 10.262 1.000 12.048 207 ALA A O 1
ATOM 1476 N N . THR A 1 208 ? -24.539 -4.100 9.455 1.000 12.025 208 THR A N 1
ATOM 1477 C CA . THR A 1 208 ? -23.861 -4.849 8.380 1.000 11.833 208 THR A CA 1
ATOM 1478 C C . THR A 1 208 ? -22.971 -5.929 9.004 1.000 11.985 208 THR A C 1
ATOM 1479 O O . THR A 1 208 ? -23.028 -7.085 8.591 1.000 12.461 208 THR A O 1
ATOM 1483 N N . ILE A 1 209 ? -22.126 -5.530 9.949 1.000 12.468 209 ILE A N 1
ATOM 1484 C CA . ILE A 1 209 ? -21.211 -6.481 10.623 1.000 12.981 209 ILE A CA 1
ATOM 1485 C C . ILE A 1 209 ? -22.028 -7.560 11.310 1.000 12.166 209 ILE A C 1
ATOM 1486 O O . ILE A 1 209 ? -21.702 -8.725 11.213 1.000 12.808 209 ILE A O 1
ATOM 1491 N N A SER A 1 210 ? -23.081 -7.156 12.003 0.820 12.284 210 SER A N 1
ATOM 1492 N N B SER A 1 210 ? -23.099 -7.208 12.026 0.180 12.384 210 SER A N 1
ATOM 1493 C CA A SER A 1 210 ? -23.925 -8.109 12.751 0.820 12.468 210 SER A CA 1
ATOM 1494 C CA B SER A 1 210 ? -23.882 -8.215 12.794 0.180 12.405 210 SER A CA 1
ATOM 1495 C C A SER A 1 210 ? -24.531 -9.177 11.827 0.820 12.036 210 SER A C 1
ATOM 1496 C C B SER A 1 210 ? -24.548 -9.206 11.834 0.180 12.006 210 SER A C 1
ATOM 1497 O O A SER A 1 210 ? -24.461 -10.380 12.082 0.820 12.425 210 SER A O 1
ATOM 1498 O O B SER A 1 210 ? -24.526 -10.423 12.116 0.180 12.090 210 SER A O 1
ATOM 1503 N N . LEU A 1 211 ? -25.082 -8.725 10.710 1.000 11.436 211 LEU A N 1
ATOM 1504 C CA . LEU A 1 211 ? -25.701 -9.663 9.739 1.000 11.743 211 LEU A CA 1
ATOM 1505 C C . LEU A 1 211 ? -24.649 -10.611 9.157 1.000 11.736 211 LEU A C 1
ATOM 1506 O O . LEU A 1 211 ? -24.877 -11.804 9.037 1.000 12.322 211 LEU A O 1
ATOM 1511 N N . GLU A 1 212 ? -23.520 -10.051 8.747 1.000 12.161 212 GLU A N 1
ATOM 1512 C CA . GLU A 1 212 ? -22.430 -10.872 8.177 1.000 12.660 212 GLU A CA 1
ATOM 1513 C C . GLU A 1 212 ? -22.099 -11.977 9.178 1.000 12.959 212 GLU A C 1
ATOM 1514 O O . GLU A 1 212 ? -21.958 -13.161 8.792 1.000 14.414 212 GLU A O 1
ATOM 1520 N N . ASN A 1 213 ? -21.998 -11.636 10.460 1.000 12.371 213 ASN A N 1
ATOM 1521 C CA . ASN A 1 213 ? -21.568 -12.578 11.508 1.000 13.091 213 ASN A CA 1
ATOM 1522 C C . ASN A 1 213 ? -22.669 -13.592 11.776 1.000 14.125 213 ASN A C 1
ATOM 1523 O O . ASN A 1 213 ? -22.377 -14.648 12.380 1.000 16.866 213 ASN A O 1
ATOM 1528 N N . SER A 1 214 ? -23.899 -13.303 11.440 1.000 13.204 214 SER A N 1
ATOM 1529 C CA . SER A 1 214 ? -25.068 -14.077 11.887 1.000 13.788 214 SER A CA 1
ATOM 1530 C C . SER A 1 214 ? -25.656 -14.946 10.788 1.000 13.455 214 SER A C 1
ATOM 1531 O O . SER A 1 214 ? -26.695 -15.583 11.083 1.000 14.178 214 SER A O 1
ATOM 1534 N N . TRP A 1 215 ? -25.153 -14.918 9.562 1.000 13.043 215 TRP A N 1
ATOM 1535 C CA . TRP A 1 215 ? -25.837 -15.606 8.452 1.000 12.904 215 TRP A CA 1
ATOM 1536 C C . TRP A 1 215 ? -26.049 -17.083 8.744 1.000 13.319 215 TRP A C 1
ATOM 1537 O O . TRP A 1 215 ? -27.144 -17.642 8.473 1.000 13.108 215 TRP A O 1
ATOM 1548 N N . SER A 1 216 ? -25.024 -17.761 9.203 1.000 14.309 216 SER A N 1
ATOM 1549 C CA . SER A 1 216 ? -25.135 -19.206 9.505 1.000 15.914 216 SER A CA 1
ATOM 1550 C C . SER A 1 216 ? -26.192 -19.455 10.589 1.000 14.559 216 SER A C 1
ATOM 1551 O O . SER A 1 216 ? -27.052 -20.366 10.418 1.000 15.774 216 SER A O 1
ATOM 1554 N N . GLY A 1 217 ? -26.130 -18.690 11.657 1.000 14.708 217 GLY A N 1
ATOM 1555 C CA . GLY A 1 217 ? -27.079 -18.832 12.769 1.000 14.522 217 GLY A CA 1
ATOM 1556 C C . GLY A 1 217 ? -28.507 -18.589 12.328 1.000 14.684 217 GLY A C 1
ATOM 1557 O O . GLY A 1 217 ? -29.443 -19.365 12.665 1.000 14.747 217 GLY A O 1
ATOM 1558 N N . LEU A 1 218 ? -28.735 -17.498 11.611 1.000 13.954 218 LEU A N 1
ATOM 1559 C CA . LEU A 1 218 ? -30.083 -17.161 11.112 1.000 13.288 218 LEU A CA 1
ATOM 1560 C C . LEU A 1 218 ? -30.546 -18.261 10.188 1.000 13.094 218 LEU A C 1
ATOM 1561 O O . LEU A 1 218 ? -31.698 -18.667 10.259 1.000 13.752 218 LEU A O 1
ATOM 1566 N N . SER A 1 219 ? -29.690 -18.707 9.276 1.000 13.133 219 SER A N 1
ATOM 1567 C CA . SER A 1 219 ? -30.071 -19.772 8.343 1.000 13.307 219 SER A CA 1
ATOM 1568 C C . SER A 1 219 ? -30.579 -20.980 9.121 1.000 13.726 219 SER A C 1
ATOM 1569 O O . SER A 1 219 ? -31.571 -21.617 8.713 1.000 14.791 219 SER A O 1
ATOM 1572 N N . LYS A 1 220 ? -29.782 -21.404 10.061 1.000 13.532 220 LYS A N 1
ATOM 1573 C CA . LYS A 1 220 ? -30.118 -22.600 10.883 1.000 14.738 220 LYS A CA 1
ATOM 1574 C C . LYS A 1 220 ? -31.476 -22.395 11.567 1.000 14.492 220 LYS A C 1
ATOM 1575 O O . LYS A 1 220 ? -32.329 -23.329 11.537 1.000 15.944 220 LYS A O 1
ATOM 1581 N N . GLN A 1 221 ? -31.667 -21.269 12.217 1.000 14.002 221 GLN A N 1
ATOM 1582 C CA . GLN A 1 221 ? -32.927 -21.043 12.975 1.000 13.739 221 GLN A CA 1
ATOM 1583 C C . GLN A 1 221 ? -34.124 -20.985 12.035 1.000 13.275 221 GLN A C 1
ATOM 1584 O O . GLN A 1 221 ? -35.205 -21.448 12.453 1.000 14.296 221 GLN A O 1
ATOM 1590 N N . ILE A 1 222 ? -33.987 -20.410 10.848 1.000 13.091 222 ILE A N 1
ATOM 1591 C CA . ILE A 1 222 ? -35.134 -20.317 9.930 1.000 13.210 222 ILE A CA 1
ATOM 1592 C C . ILE A 1 222 ? -35.499 -21.710 9.453 1.000 13.959 222 ILE A C 1
ATOM 1593 O O . ILE A 1 222 ? -36.713 -22.031 9.379 1.000 14.535 222 ILE A O 1
ATOM 1598 N N . GLN A 1 223 ? -34.520 -22.566 9.186 1.000 14.232 223 GLN A N 1
ATOM 1599 C CA . GLN A 1 223 ? -34.820 -23.959 8.797 1.000 15.366 223 GLN A CA 1
ATOM 1600 C C . GLN A 1 223 ? -35.445 -24.729 9.964 1.000 15.635 223 GLN A C 1
ATOM 1601 O O . GLN A 1 223 ? -36.440 -25.473 9.745 1.000 16.978 223 GLN A O 1
ATOM 1607 N N . LEU A 1 224 ? -34.916 -24.600 11.174 1.000 15.015 224 LEU A N 1
ATOM 1608 C CA . LEU A 1 224 ? -35.553 -25.237 12.351 1.000 16.901 224 LEU A CA 1
ATOM 1609 C C . LEU A 1 224 ? -36.950 -24.676 12.578 1.000 16.308 224 LEU A C 1
ATOM 1610 O O . LEU A 1 224 ? -37.834 -25.403 13.132 1.000 16.340 224 LEU A O 1
ATOM 1615 N N . ALA A 1 225 ? -37.227 -23.434 12.244 1.000 16.035 225 ALA A N 1
ATOM 1616 C CA . ALA A 1 225 ? -38.552 -22.845 12.521 1.000 16.187 225 ALA A CA 1
ATOM 1617 C C . ALA A 1 225 ? -39.624 -23.577 11.728 1.000 16.957 225 ALA A C 1
ATOM 1618 O O . ALA A 1 225 ? -40.798 -23.648 12.210 1.000 16.017 225 ALA A O 1
ATOM 1620 N N . GLN A 1 226 ? -39.284 -24.168 10.597 1.000 19.602 226 GLN A N 1
ATOM 1621 C CA . GLN A 1 226 ? -40.263 -24.823 9.698 1.000 23.748 226 GLN A CA 1
ATOM 1622 C C . GLN A 1 226 ? -40.969 -25.955 10.443 1.000 25.545 226 GLN A C 1
ATOM 1623 O O . GLN A 1 226 ? -42.143 -26.184 10.114 1.000 26.800 226 GLN A O 1
ATOM 1629 N N . GLY A 1 227 ? -40.327 -26.606 11.428 1.000 25.609 227 GLY A N 1
ATOM 1630 C CA . GLY A 1 227 ? -40.930 -27.657 12.304 1.000 23.186 227 GLY A CA 1
ATOM 1631 C C . GLY A 1 227 ? -41.276 -27.217 13.745 1.000 19.786 227 GLY A C 1
ATOM 1632 O O . GLY A 1 227 ? -41.493 -28.043 14.667 1.000 22.092 227 GLY A O 1
ATOM 1633 N N . ASN A 1 228 ? -41.322 -25.906 13.939 1.000 17.423 228 ASN A N 1
ATOM 1634 C CA . ASN A 1 228 ? -41.498 -25.273 15.258 1.000 16.954 228 ASN A CA 1
ATOM 1635 C C . ASN A 1 228 ? -42.435 -24.085 15.062 1.000 14.995 228 ASN A C 1
ATOM 1636 O O . ASN A 1 228 ? -42.264 -23.144 15.775 1.000 15.743 228 ASN A O 1
ATOM 1641 N N . ASN A 1 229 ? -43.350 -24.143 14.108 1.000 14.411 229 ASN A N 1
ATOM 1642 C CA . ASN A 1 229 ? -44.414 -23.113 13.967 1.000 14.310 229 ASN A CA 1
ATOM 1643 C C . ASN A 1 229 ? -43.805 -21.725 13.781 1.000 14.570 229 ASN A C 1
ATOM 1644 O O . ASN A 1 229 ? -44.414 -20.709 14.199 1.000 15.771 229 ASN A O 1
ATOM 1649 N N . GLY A 1 230 ? -42.681 -21.637 13.097 1.000 14.268 230 GLY A N 1
ATOM 1650 C CA . GLY A 1 230 ? -42.085 -20.324 12.780 1.000 14.884 230 GLY A CA 1
ATOM 1651 C C . GLY A 1 230 ? -41.290 -19.759 13.932 1.000 14.725 230 GLY A C 1
ATOM 1652 O O . GLY A 1 230 ? -40.744 -18.629 13.785 1.000 15.768 230 GLY A O 1
ATOM 1653 N N . ILE A 1 231 ? -41.116 -20.489 15.010 1.000 15.149 231 ILE A N 1
ATOM 1654 C CA . ILE A 1 231 ? -40.424 -19.999 16.215 1.000 15.486 231 ILE A CA 1
ATOM 1655 C C . ILE A 1 231 ? -38.987 -20.494 16.149 1.000 15.658 231 ILE A C 1
ATOM 1656 O O . ILE A 1 231 ? -38.742 -21.675 15.910 1.000 16.262 231 ILE A O 1
ATOM 1661 N N . PHE A 1 232 ? -38.045 -19.596 16.383 1.000 15.169 232 PHE A N 1
ATOM 1662 C CA . PHE A 1 232 ? -36.620 -19.985 16.486 1.000 15.921 232 PHE A CA 1
ATOM 1663 C C . PHE A 1 232 ? -36.440 -20.848 17.733 1.000 16.843 232 PHE A C 1
ATOM 1664 O O . PHE A 1 232 ? -36.872 -20.460 18.830 1.000 19.097 232 PHE A O 1
ATOM 1672 N N . ARG A 1 233 ? -35.764 -21.964 17.597 1.000 16.939 233 ARG A N 1
ATOM 1673 C CA . ARG A 1 233 ? -35.399 -22.789 18.769 1.000 18.867 233 ARG A CA 1
ATOM 1674 C C . ARG A 1 233 ? -34.453 -22.021 19.667 1.000 18.133 233 ARG A C 1
ATOM 1675 O O . ARG A 1 233 ? -34.546 -22.154 20.899 1.000 19.911 233 ARG A O 1
ATOM 1683 N N . THR A 1 234 ? -33.533 -21.261 19.082 1.000 17.319 234 THR A N 1
ATOM 1684 C CA . THR A 1 234 ? -32.587 -20.401 19.830 1.000 18.206 234 THR A CA 1
ATOM 1685 C C . THR A 1 234 ? -32.680 -18.993 19.255 1.000 17.812 234 THR A C 1
ATOM 1686 O O . THR A 1 234 ? -32.305 -18.806 18.084 1.000 18.197 234 THR A O 1
ATOM 1690 N N . PRO A 1 235 ? -33.202 -17.991 19.989 1.000 17.175 235 PRO A N 1
ATOM 1691 C CA . PRO A 1 235 ? -33.235 -16.610 19.488 1.000 17.477 235 PRO A CA 1
ATOM 1692 C C . PRO A 1 235 ? -31.839 -16.111 19.118 1.000 17.238 235 PRO A C 1
ATOM 1693 O O . PRO A 1 235 ? -30.852 -16.514 19.725 1.000 18.313 235 PRO A O 1
ATOM 1697 N N . ILE A 1 236 ? -31.788 -15.275 18.082 1.000 16.604 236 ILE A N 1
ATOM 1698 C CA . ILE A 1 236 ? -30.517 -14.732 17.525 1.000 17.527 236 ILE A CA 1
ATOM 1699 C C . ILE A 1 236 ? -30.492 -13.241 17.833 1.000 16.249 236 ILE A C 1
ATOM 1700 O O . ILE A 1 236 ? -31.464 -12.532 17.516 1.000 16.286 236 ILE A O 1
ATOM 1705 N N . VAL A 1 237 ? -29.396 -12.759 18.401 1.000 15.799 237 VAL A N 1
ATOM 1706 C CA . VAL A 1 237 ? -29.216 -11.318 18.686 1.000 14.926 237 VAL A CA 1
ATOM 1707 C C . VAL A 1 237 ? -28.591 -10.640 17.477 1.000 13.718 237 VAL A C 1
ATOM 1708 O O . VAL A 1 237 ? -27.554 -11.136 16.997 1.000 15.802 237 VAL A O 1
ATOM 1712 N N . LEU A 1 238 ? -29.191 -9.554 17.013 1.000 13.271 238 LEU A N 1
ATOM 1713 C CA . LEU A 1 238 ? -28.645 -8.756 15.893 1.000 13.638 238 LEU A CA 1
ATOM 1714 C C . LEU A 1 238 ? -28.539 -7.309 16.333 1.000 13.425 238 LEU A C 1
ATOM 1715 O O . LEU A 1 238 ? -29.175 -6.912 17.340 1.000 15.228 238 LEU A O 1
ATOM 1720 N N . VAL A 1 239 ? -27.834 -6.519 15.529 1.000 13.402 239 VAL A N 1
ATOM 1721 C CA . VAL A 1 239 ? -27.935 -5.043 15.582 1.000 14.039 239 VAL A CA 1
ATOM 1722 C C . VAL A 1 239 ? -28.817 -4.602 14.439 1.000 13.968 239 VAL A C 1
ATOM 1723 O O . VAL A 1 239 ? -28.631 -5.075 13.281 1.000 14.303 239 VAL A O 1
ATOM 1727 N N . ASP A 1 240 ? -29.789 -3.754 14.708 1.000 14.414 240 ASP A N 1
ATOM 1728 C CA . ASP A 1 240 ? -30.749 -3.298 13.691 1.000 15.662 240 ASP A CA 1
ATOM 1729 C C . ASP A 1 240 ? -30.201 -2.075 12.953 1.000 15.598 240 ASP A C 1
ATOM 1730 O O . ASP A 1 240 ? -29.120 -1.590 13.227 1.000 15.077 240 ASP A O 1
ATOM 1735 N N . ASN A 1 241 ? -31.031 -1.563 12.064 1.000 16.192 241 ASN A N 1
ATOM 1736 C CA . ASN A 1 241 ? -30.609 -0.468 11.148 1.000 18.050 241 ASN A CA 1
ATOM 1737 C C . ASN A 1 241 ? -30.397 0.844 11.913 1.000 19.602 241 ASN A C 1
ATOM 1738 O O . ASN A 1 241 ? -29.823 1.792 11.311 1.000 21.660 241 ASN A O 1
ATOM 1743 N N . LYS A 1 242 ? -30.882 0.946 13.156 1.000 19.897 242 LYS A N 1
ATOM 1744 C CA . LYS A 1 242 ? -30.723 2.139 14.030 1.000 21.143 242 LYS A CA 1
ATOM 1745 C C . LYS A 1 242 ? -29.521 1.958 14.957 1.000 20.640 242 LYS A C 1
ATOM 1746 O O . LYS A 1 242 ? -29.178 2.905 15.705 1.000 22.250 242 LYS A O 1
ATOM 1752 N N . GLY A 1 243 ? -28.844 0.811 14.915 1.000 19.610 243 GLY A N 1
ATOM 1753 C CA . GLY A 1 243 ? -27.667 0.521 15.739 1.000 18.777 243 GLY A CA 1
ATOM 1754 C C . GLY A 1 243 ? -28.027 -0.046 17.104 1.000 18.178 243 GLY A C 1
ATOM 1755 O O . GLY A 1 243 ? -27.176 -0.093 17.962 1.000 19.308 243 GLY A O 1
ATOM 1756 N N . ASN A 1 244 ? -29.258 -0.491 17.285 1.000 16.691 244 ASN A N 1
ATOM 1757 C CA . ASN A 1 244 ? -29.713 -1.044 18.576 1.000 16.531 244 ASN A CA 1
ATOM 1758 C C . ASN A 1 244 ? -29.726 -2.567 18.541 1.000 14.656 244 ASN A C 1
ATOM 1759 O O . ASN A 1 244 ? -30.056 -3.167 17.485 1.000 15.311 244 ASN A O 1
ATOM 1764 N N . ARG A 1 245 ? -29.454 -3.172 19.679 1.000 14.631 245 ARG A N 1
ATOM 1765 C CA . ARG A 1 245 ? -29.502 -4.642 19.824 1.000 14.782 245 ARG A CA 1
ATOM 1766 C C . ARG A 1 245 ? -30.942 -5.126 19.857 1.000 14.227 245 ARG A C 1
ATOM 1767 O O . ARG A 1 245 ? -31.721 -4.625 20.700 1.000 16.549 245 ARG A O 1
ATOM 1775 N N . VAL A 1 246 ? -31.256 -6.145 19.079 1.000 13.928 246 VAL A N 1
ATOM 1776 C CA . VAL A 1 246 ? -32.613 -6.728 19.025 1.000 15.493 246 VAL A CA 1
ATOM 1777 C C . VAL A 1 246 ? -32.463 -8.241 19.083 1.000 15.638 246 VAL A C 1
ATOM 1778 O O . VAL A 1 246 ? -31.452 -8.797 18.672 1.000 16.572 246 VAL A O 1
ATOM 1782 N N . GLN A 1 247 ? -33.473 -8.888 19.628 1.000 16.181 247 GLN A N 1
ATOM 1783 C CA . GLN A 1 247 ? -33.548 -10.348 19.693 1.000 17.178 247 GLN A CA 1
ATOM 1784 C C . GLN A 1 247 ? -34.545 -10.799 18.619 1.000 16.240 247 GLN A C 1
ATOM 1785 O O . GLN A 1 247 ? -35.715 -10.390 18.703 1.000 18.856 247 GLN A O 1
ATOM 1791 N N . ILE A 1 248 ? -34.136 -11.671 17.733 1.000 14.906 248 ILE A N 1
ATOM 1792 C CA . ILE A 1 248 ? -35.002 -12.270 16.686 1.000 15.337 248 ILE A CA 1
ATOM 1793 C C . ILE A 1 248 ? -35.492 -13.602 17.214 1.000 14.398 248 ILE A C 1
ATOM 1794 O O . ILE A 1 248 ? -34.676 -14.484 17.529 1.000 15.128 248 ILE A O 1
ATOM 1799 N N . THR A 1 249 ? -36.798 -13.746 17.307 1.000 15.009 249 THR A N 1
ATOM 1800 C CA . THR A 1 249 ? -37.413 -14.944 17.904 1.000 15.538 249 THR A CA 1
ATOM 1801 C C . THR A 1 249 ? -38.240 -15.729 16.906 1.000 15.205 249 THR A C 1
ATOM 1802 O O . THR A 1 249 ? -38.558 -16.891 17.239 1.000 15.396 249 THR A O 1
ATOM 1806 N N . ASN A 1 250 ? -38.662 -15.159 15.782 1.000 14.416 250 ASN A N 1
ATOM 1807 C CA . ASN A 1 250 ? -39.606 -15.900 14.911 1.000 14.576 250 ASN A CA 1
ATOM 1808 C C . ASN A 1 250 ? -39.582 -15.306 13.517 1.000 14.181 250 ASN A C 1
ATOM 1809 O O . ASN A 1 250 ? -39.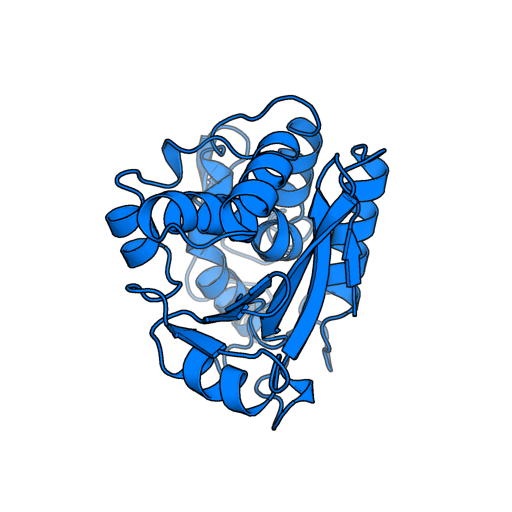017 -14.189 13.302 1.000 14.793 250 ASN A O 1
ATOM 1814 N N . VAL A 1 251 ? -40.174 -16.035 12.609 1.000 14.033 251 VAL A N 1
ATOM 1815 C CA . VAL A 1 251 ? -40.094 -15.755 11.160 1.000 14.058 251 VAL A CA 1
ATOM 1816 C C . VAL A 1 251 ? -40.932 -14.536 10.777 1.000 14.240 251 VAL A C 1
ATOM 1817 O O . VAL A 1 251 ? -40.825 -14.131 9.588 1.000 14.862 251 VAL A O 1
ATOM 1821 N N . THR A 1 252 ? -41.691 -13.920 11.663 1.000 14.876 252 THR A N 1
ATOM 1822 C CA . THR A 1 252 ? -42.375 -12.677 11.248 1.000 15.586 252 THR A CA 1
ATOM 1823 C C . THR A 1 252 ? -41.467 -11.456 11.374 1.000 14.582 252 THR A C 1
ATOM 1824 O O . THR A 1 252 ? -41.878 -10.352 10.977 1.000 15.323 252 THR A O 1
ATOM 1828 N N A SER A 1 253 ? -40.274 -11.615 11.922 0.790 14.266 253 SER A N 1
ATOM 1829 N N B SER A 1 253 ? -40.265 -11.622 11.922 0.210 14.409 253 SER A N 1
ATOM 1830 C CA A SER A 1 253 ? -39.301 -10.509 11.924 0.790 14.319 253 SER A CA 1
ATOM 1831 C CA B SER A 1 253 ? -39.235 -10.556 11.963 0.210 14.206 253 SER A CA 1
ATOM 1832 C C A SER A 1 253 ? -38.988 -10.039 10.502 0.790 13.967 253 SER A C 1
ATOM 1833 C C B SER A 1 253 ? -38.939 -10.058 10.544 0.210 14.273 253 SER A C 1
ATOM 1834 O O A SER A 1 253 ? -38.887 -10.845 9.590 0.790 13.425 253 SER A O 1
ATOM 1835 O O B SER A 1 253 ? -38.865 -10.894 9.625 0.210 14.081 253 SER A O 1
ATOM 1840 N N . LYS A 1 254 ? -38.756 -8.747 10.386 1.000 14.676 254 LYS A N 1
ATOM 1841 C CA . LYS A 1 254 ? -38.312 -8.177 9.094 1.000 15.177 254 LYS A CA 1
ATOM 1842 C C . LYS A 1 254 ? -36.994 -8.787 8.629 1.000 12.527 254 LYS A C 1
ATOM 1843 O O . LYS A 1 254 ? -36.808 -8.897 7.401 1.000 13.178 254 LYS A O 1
ATOM 1849 N N A VAL A 1 255 ? -36.139 -9.293 9.517 0.630 13.038 255 VAL A N 1
ATOM 1850 N N B VAL A 1 255 ? -36.152 -9.261 9.529 0.370 12.789 255 VAL A N 1
ATOM 1851 C CA A VAL A 1 255 ? -34.881 -9.889 8.991 0.630 12.986 255 VAL A CA 1
ATOM 1852 C CA B VAL A 1 255 ? -34.884 -9.877 9.075 0.370 12.577 255 VAL A CA 1
ATOM 1853 C C A VAL A 1 255 ? -35.244 -11.127 8.174 0.630 12.355 255 VAL A C 1
ATOM 1854 C C B VAL A 1 255 ? -35.204 -11.125 8.238 0.370 12.262 255 VAL A C 1
ATOM 1855 O O A VAL A 1 255 ? -34.553 -11.447 7.195 0.630 12.765 255 VAL A O 1
ATOM 1856 O O B VAL A 1 255 ? -34.458 -11.398 7.270 0.370 12.649 255 VAL A O 1
ATOM 1863 N N . VAL A 1 256 ? -36.300 -11.828 8.547 1.000 12.169 256 VAL A N 1
ATOM 1864 C CA . VAL A 1 256 ? -36.729 -13.040 7.810 1.000 12.506 256 VAL A CA 1
ATOM 1865 C C . VAL A 1 256 ? -37.646 -12.669 6.648 1.000 12.626 256 VAL A C 1
ATOM 1866 O O . VAL A 1 256 ? -37.511 -13.257 5.582 1.000 13.568 256 VAL A O 1
ATOM 1870 N N . THR A 1 257 ? -38.570 -11.736 6.823 1.000 13.201 257 THR A N 1
ATOM 1871 C CA . THR A 1 257 ? -39.567 -11.452 5.756 1.000 14.055 257 THR A CA 1
ATOM 1872 C C . THR A 1 257 ? -38.998 -10.582 4.651 1.000 14.664 257 THR A C 1
ATOM 1873 O O . THR A 1 257 ? -39.509 -10.660 3.534 1.000 15.805 257 THR A O 1
ATOM 1877 N N . SER A 1 258 ? -37.997 -9.779 4.934 1.000 13.926 258 SER A N 1
ATOM 1878 C CA . SER A 1 258 ? -37.500 -8.803 3.935 1.000 16.365 258 SER A CA 1
ATOM 1879 C C . SER A 1 258 ? -35.985 -8.927 3.680 1.000 15.347 258 SER A C 1
ATOM 1880 O O . SER A 1 258 ? -35.540 -8.762 2.528 1.000 17.683 258 SER A O 1
ATOM 1883 N N . ASN A 1 259 ? -35.202 -9.211 4.684 1.000 13.638 259 ASN A N 1
ATOM 1884 C CA . ASN A 1 259 ? -33.755 -8.940 4.611 1.000 12.619 259 ASN A CA 1
ATOM 1885 C C . ASN A 1 259 ? -33.009 -10.147 4.057 1.000 11.898 259 ASN A C 1
ATOM 1886 O O . ASN A 1 259 ? -32.456 -10.065 2.931 1.000 12.255 259 ASN A O 1
ATOM 1891 N N . ILE A 1 260 ? -32.940 -11.258 4.785 1.000 11.943 260 ILE A N 1
ATOM 1892 C CA . ILE A 1 260 ? -32.142 -12.410 4.311 1.000 11.986 260 ILE A CA 1
ATOM 1893 C C . ILE A 1 260 ? -32.689 -12.919 2.984 1.000 11.984 260 ILE A C 1
ATOM 1894 O O . ILE A 1 260 ? -33.917 -13.024 2.811 1.000 13.255 260 ILE A O 1
ATOM 1899 N N . GLN A 1 261 ? -31.778 -13.283 2.083 1.000 11.742 261 GLN A N 1
ATOM 1900 C CA . GLN A 1 261 ? -32.137 -13.610 0.695 1.000 12.017 261 GLN A CA 1
ATOM 1901 C C . GLN A 1 261 ? -31.764 -15.034 0.307 1.000 12.079 261 GLN A C 1
ATOM 1902 O O . GLN A 1 261 ? -32.208 -15.534 -0.745 1.000 13.190 261 GLN A O 1
ATOM 1908 N N . LEU A 1 262 ? -30.913 -15.678 1.091 1.000 11.604 262 LEU A N 1
ATOM 1909 C CA . LEU A 1 262 ? -30.364 -17.016 0.803 1.000 12.406 262 LEU A CA 1
ATOM 1910 C C . LEU A 1 262 ? -30.167 -17.698 2.146 1.000 12.560 262 LEU A C 1
ATOM 1911 O O . LEU A 1 262 ? -29.732 -17.029 3.112 1.000 12.730 262 LEU A O 1
ATOM 1916 N N . LEU A 1 263 ? -30.436 -19.000 2.213 1.000 13.193 263 LEU A N 1
ATOM 1917 C CA . LEU A 1 263 ? -30.205 -19.778 3.452 1.000 13.135 263 LEU A CA 1
ATOM 1918 C C . LEU A 1 263 ? -29.084 -20.787 3.215 1.000 13.328 263 LEU A C 1
ATOM 1919 O O . LEU A 1 263 ? -29.163 -21.596 2.283 1.000 14.255 263 LEU A O 1
ATOM 1924 N N . LEU A 1 264 ? -28.095 -20.767 4.106 1.000 13.116 264 LEU A N 1
ATOM 1925 C CA . LEU A 1 264 ? -27.061 -21.816 4.165 1.000 13.940 264 LEU A CA 1
ATOM 1926 C C . LEU A 1 264 ? -27.747 -23.104 4.627 1.000 14.164 264 LEU A C 1
ATOM 1927 O O . LEU A 1 264 ? -28.411 -23.123 5.683 1.000 15.128 264 LEU A O 1
ATOM 1932 N N . ASN A 1 265 ? -27.576 -24.183 3.899 1.000 14.329 265 ASN A N 1
ATOM 1933 C CA . ASN A 1 265 ? -28.271 -25.443 4.255 1.000 15.909 265 ASN A CA 1
ATOM 1934 C C . ASN A 1 265 ? -27.728 -25.926 5.599 1.000 17.037 265 ASN A C 1
ATOM 1935 O O . ASN A 1 265 ? -26.515 -25.920 5.823 1.000 17.820 265 ASN A O 1
ATOM 1940 N N . THR A 1 266 ? -28.614 -26.392 6.479 1.000 18.044 266 THR A N 1
ATOM 1941 C CA . THR A 1 266 ? -28.186 -26.889 7.821 1.000 20.865 266 THR A CA 1
ATOM 1942 C C . THR A 1 266 ? -27.242 -28.089 7.707 1.000 23.211 266 THR A C 1
ATOM 1943 O O . THR A 1 266 ? -26.446 -28.290 8.646 1.000 24.338 266 THR A O 1
ATOM 1947 N N . ARG A 1 267 ? -27.244 -28.789 6.577 1.000 23.902 267 ARG A N 1
ATOM 1948 C CA . ARG A 1 267 ? -26.300 -29.915 6.335 1.000 27.477 267 ARG A CA 1
ATOM 1949 C C . ARG A 1 267 ? -24.866 -29.388 6.200 1.000 28.657 267 ARG A C 1
ATOM 1950 O O . ARG A 1 267 ? -23.940 -30.227 6.203 1.000 30.997 267 ARG A O 1
ATOM 1958 N N . ASN A 1 268 ? -24.664 -28.071 6.058 1.000 27.625 268 ASN A N 1
ATOM 1959 C CA . ASN A 1 268 ? -23.308 -27.468 5.957 1.000 27.823 268 ASN A CA 1
ATOM 1960 C C . ASN A 1 268 ? -22.996 -26.619 7.191 1.000 28.571 268 ASN A C 1
ATOM 1961 O O . ASN A 1 268 ? -22.167 -25.709 7.038 1.000 31.097 268 ASN A O 1
#

Organism: Momordica charantia (NCBI:txid3673)

InterPro domains:
  IPR001574 Ribosome-inactivating protein [PF00161] (33-223)
  IPR001574 Ribosome-inactivating protein [PTHR33453] (25-226)
  IPR016138 Ribosome-inactivating protein, subdomain 1 [G3DSA:3.40.420.10] (24-185)
  IPR016139 Ribosome-inactivating protein, subdomain 2 [G3DSA:4.10.470.10] (186-269)
  IPR017988 Ribosome-inactivating protein conserved site [PS00275] (178-194)
  IPR017989 Ribosome-inactivating protein type 1/2 [PR00396] (35-48)
  IPR017989 Ribosome-inactivating protein type 1/2 [PR00396] (82-97)
  IPR017989 Ribosome-inactivating protein type 1/2 [PR00396] (145-159)
  IPR017989 Ribosome-inactivating protein type 1/2 [PR00396] (174-194)
  IPR017989 Ribosome-inactivating protein type 1/2 [PR00396] (206-223)
  IPR036041 Ribosome-inactivating protein superfamily [SSF56371] (24-268)

Secondary structure (DSSP, 8-state):
-EEEESTT--HHHHHHHHHHHHHTS-EEEEETTEEEE-S---GGGGEEEEEEE-TTS-EEEEEEETTTTEEEEEEETTEEEE-SSHHHHHHTTTSSTTSSEEEEPSS-SSHHHHHHHHTS-GGGS-BSHHHHHHHHHHHTS--HHHHHHHHHHHHIIIIIHHHBHHHHHHHHHTSSS-BPPPHHHHHHHHHHHHHHHHHHHHTTTTTEEEEEEEEE-TTS-EEEEEETTSHIIIIIB--B--TT-

Sequence (245 aa):
DVSFRLLSSGADPRSYGMFIKDLRNALPFREKVYNIPLLLPSVSGAGRYLLMHLFNYDGKTITVAVDVTNVYIMMGYLADTTSYFFNEPAAELASQYVFRDARRKITLPYSGNYERLQIAAGKPREKIPIGLPALDSAISTLLHYDSTAAAGALLVLIQTTAEAARFKYIEQQIQERAYRDEVPSLATISSLENSWSGLSKQIQLAQGNNGIFRTPIVLVDNKGNRVQITNVTSSKVVVTSNIQLLLNTRN

Radius of gyration: 17.43 Å; Cα contacts (8 Å, |Δi|>4): 509; chains: 1; bounding box: 45×40×38 Å

Nearest PDB structures (foldseek):
  6loq-assembly1_A  TM=1.003E+00  e=1.765E-52  Momordica charantia
  3n1d-assembly1_A  TM=1.002E+00  e=6.581E-50  Momordica balsamina
  1mri-assembly1_A  TM=9.970E-01  e=1.819E-49  Momordica charantia
  3mry-assembly1_A  TM=1.002E+00  e=1.162E-48  Momordica balsamina
  5wv1-assembly1_A  TM=1.001E+00  e=1.476E-48  Momordica balsamina